Protein AF-A0A367K1W4-F1 (afdb_monomer)

Mean predicted aligned error: 16.99 Å

Secondary structure (DSSP, 8-state):
--TT----HHHHHHHHHHHHTT--HHHHHHHHT--HHHHHHHHTTSS---HHHHHHHHHHHT--HHHHHHHHSTT-------SS-SS--SHHHHHHHHHHHHHHHHHHHHHHHHH-SEEEEEEEEEEEEEEE--TTS-EEEEEEEEEEEEPPP-------PPP-B-S-TT-HHHHHHHHHHHHHHHHHHTS-PEEP-HHHHHHHHHHHHHHHHHHHHHHHHHHS-HHHHHHHHHHHHHHHHHHHHHHHHHIIIIITTEEEEEEEEETTEEEEEEEEEEEE-TT--BEEEEEEEEETTT--EEEEEE--BGGGTB-TTSBB-HHHHHHHHHHHHHHHHHHHHH-

Solvent-accessible surface area (backbone atoms only — not comparable to full-atom values): 19795 Å² total; per-residue (Å²): 130,76,94,80,65,90,66,52,75,66,38,50,49,52,53,49,33,31,57,78,68,71,54,53,50,53,62,52,8,72,63,49,79,44,57,36,57,58,45,49,27,39,59,72,39,58,41,75,65,53,73,70,36,44,50,37,48,18,62,78,48,70,43,64,47,65,70,50,43,76,66,51,26,94,90,48,74,57,75,63,73,85,85,62,60,88,77,50,83,52,70,74,58,29,51,57,53,49,46,45,72,73,41,41,65,61,51,50,52,54,46,38,73,76,75,37,71,59,47,69,36,88,77,61,50,51,63,48,82,44,82,40,88,42,100,92,56,70,40,82,45,74,50,80,50,42,49,77,46,68,65,84,75,90,71,75,71,80,74,74,68,78,74,63,64,52,92,49,88,80,41,60,65,57,54,48,51,57,51,44,54,47,55,44,48,47,45,43,70,76,65,63,25,46,75,57,57,63,67,60,50,53,53,49,50,57,51,49,56,44,52,51,47,48,52,51,40,52,56,49,44,74,76,42,62,71,86,75,29,49,67,54,46,51,52,38,54,54,51,41,53,51,53,52,49,52,51,50,49,47,47,65,73,64,51,70,44,58,64,40,43,26,40,31,68,57,97,90,39,74,43,34,40,40,40,35,27,54,49,70,53,86,95,47,63,48,33,44,37,38,42,34,44,34,36,62,82,76,72,49,73,51,76,50,77,46,66,54,56,54,70,75,33,37,46,101,84,35,37,60,39,64,70,54,46,54,54,53,52,49,52,52,52,53,53,51,55,52,54,64,73,74,110

Foldseek 3Di:
DDPQFPFDPVLVLLVVLCVVLVHQLVNLCVQQVHASVQSVCVSSQQHADALSSLVSSCVSSVPPSVVSCVARNDVDDGPHDPRADVVHPDPVSNVVVVCCVVCVVVVVVVCCVPPNAWDFDPVQWDKHWDWDDDPVDIDIDIDIHGDTDHDDDDDPPPPPPPFLFDPDPQPLVSLVVSLLVLLQVLCVPVVVFAFDCVLVVVLVVLVVVLVVLVVVLVVVPVVDPPVVSVVSVVVSVVVNVVSVVVNVCCCVPPVVFWSTWTFDDDPRDTFKIKTWGWDDDRPDQWIWIWIWIAGPVVRDIDIDTDTDGSVQQADPRRTGDSVSSSVVSVVVVVVRVVVVVVD

Organism: Rhizopus azygosporus (NCBI:txid86630)

Structure (mmCIF, N/CA/C/O backbone):
data_AF-A0A367K1W4-F1
#
_entry.id   AF-A0A367K1W4-F1
#
loop_
_atom_site.group_PDB
_atom_site.id
_atom_site.type_symbol
_atom_site.label_atom_id
_atom_site.label_alt_id
_atom_site.label_comp_id
_atom_site.label_asym_id
_atom_site.label_entity_id
_atom_site.label_seq_id
_atom_site.pdbx_PDB_ins_code
_atom_site.Cartn_x
_atom_site.Cartn_y
_atom_site.Cartn_z
_atom_site.occupancy
_atom_site.B_iso_or_equiv
_atom_site.auth_seq_id
_atom_site.auth_comp_id
_atom_site.auth_asym_id
_atom_site.auth_atom_id
_atom_site.pdbx_PDB_model_num
ATOM 1 N N . MET A 1 1 ? 22.213 6.658 -32.232 1.00 40.81 1 MET A N 1
ATOM 2 C CA . MET A 1 1 ? 21.936 6.148 -30.869 1.00 40.81 1 MET A CA 1
ATOM 3 C C . MET A 1 1 ? 21.793 7.348 -29.946 1.00 40.81 1 MET A C 1
ATOM 5 O O . MET A 1 1 ? 22.593 8.265 -30.069 1.00 40.81 1 MET A O 1
ATOM 9 N N . ASN A 1 2 ? 20.739 7.383 -29.124 1.00 39.91 2 ASN A N 1
ATOM 10 C CA . ASN A 1 2 ? 20.396 8.511 -28.248 1.00 39.91 2 ASN A CA 1
ATOM 11 C C . ASN A 1 2 ? 21.565 8.890 -27.328 1.00 39.91 2 ASN A C 1
ATOM 13 O O . ASN A 1 2 ? 22.002 8.080 -26.517 1.00 39.91 2 ASN A O 1
ATOM 17 N N . SER A 1 3 ? 22.018 10.139 -27.410 1.00 46.22 3 SER A N 1
ATOM 18 C CA . SER A 1 3 ? 23.135 10.705 -26.642 1.00 46.22 3 SER A CA 1
ATOM 19 C C . SER A 1 3 ? 22.817 10.982 -25.160 1.00 46.22 3 SER A C 1
ATOM 21 O O . SER A 1 3 ? 23.493 11.797 -24.541 1.00 46.22 3 SER A O 1
ATOM 23 N N . GLN A 1 4 ? 21.774 10.364 -24.593 1.00 56.12 4 GLN A N 1
ATOM 24 C CA . GLN A 1 4 ? 21.285 10.639 -23.230 1.00 56.12 4 GLN A CA 1
ATOM 25 C C . GLN A 1 4 ? 21.327 9.429 -22.283 1.00 56.12 4 GLN A C 1
ATOM 27 O O . GLN A 1 4 ? 21.266 9.616 -21.072 1.00 56.12 4 GLN A O 1
ATOM 32 N N . LEU A 1 5 ? 21.462 8.200 -22.792 1.00 70.00 5 LEU A N 1
ATOM 33 C CA . LEU A 1 5 ? 21.553 6.997 -21.959 1.00 70.00 5 LEU A CA 1
ATOM 34 C C . LEU A 1 5 ? 23.022 6.611 -21.773 1.00 70.00 5 LEU A C 1
ATOM 36 O O . LEU A 1 5 ? 23.699 6.262 -22.740 1.00 70.00 5 LEU A O 1
ATOM 40 N N . ASN A 1 6 ? 23.511 6.655 -20.532 1.00 77.00 6 ASN A N 1
ATOM 41 C CA . ASN A 1 6 ? 24.861 6.210 -20.185 1.00 77.00 6 ASN A CA 1
ATOM 42 C C . ASN A 1 6 ? 24.910 4.673 -20.112 1.00 77.00 6 ASN A C 1
ATOM 44 O O . ASN A 1 6 ? 24.919 4.083 -19.033 1.00 77.00 6 ASN A O 1
ATOM 48 N N . LEU A 1 7 ? 24.846 4.030 -21.280 1.00 84.56 7 LEU A N 1
ATOM 49 C CA . LEU A 1 7 ? 24.949 2.579 -21.413 1.00 84.56 7 LEU A CA 1
ATOM 50 C C . LEU A 1 7 ? 26.395 2.135 -21.198 1.00 84.56 7 LEU A C 1
ATOM 52 O O . LEU A 1 7 ? 27.319 2.746 -21.738 1.00 84.56 7 LEU A O 1
ATOM 56 N N . ASN A 1 8 ? 26.591 1.037 -20.473 1.00 87.44 8 ASN A N 1
ATOM 57 C CA . ASN A 1 8 ? 27.914 0.452 -20.302 1.00 87.44 8 ASN A CA 1
ATOM 58 C C . ASN A 1 8 ? 28.437 -0.157 -21.630 1.00 87.44 8 ASN A C 1
ATOM 60 O O . ASN A 1 8 ? 27.652 -0.405 -22.554 1.00 87.44 8 ASN A O 1
ATOM 64 N N . PRO A 1 9 ? 29.751 -0.432 -21.750 1.00 91.69 9 PRO A N 1
ATOM 65 C CA . PRO A 1 9 ? 30.334 -0.934 -22.997 1.00 91.69 9 PRO A CA 1
ATOM 66 C C . PRO A 1 9 ? 29.725 -2.249 -23.507 1.00 91.69 9 PRO A C 1
ATOM 68 O O . PRO A 1 9 ? 29.604 -2.441 -24.717 1.00 91.69 9 PRO A O 1
ATOM 71 N N . LEU A 1 10 ? 29.302 -3.149 -22.612 1.00 92.00 10 LEU A N 1
ATOM 72 C CA . LEU A 1 10 ? 28.647 -4.394 -23.018 1.00 92.00 10 LEU A CA 1
ATOM 73 C C . LEU A 1 10 ? 27.270 -4.130 -23.625 1.00 92.00 10 LEU A C 1
ATOM 75 O O . LEU A 1 10 ? 26.963 -4.681 -24.676 1.00 92.00 10 LEU A O 1
ATOM 79 N N . GLN A 1 11 ? 26.461 -3.273 -23.006 1.00 93.19 11 GLN A N 1
ATOM 80 C CA . GLN A 1 11 ? 25.137 -2.910 -23.513 1.00 93.19 11 GLN A CA 1
ATOM 81 C C . GLN A 1 11 ? 25.241 -2.280 -24.904 1.00 93.19 11 GLN A C 1
ATOM 83 O O . GLN A 1 11 ? 24.515 -2.679 -25.813 1.00 93.19 11 GLN A O 1
ATOM 88 N N . GLN A 1 12 ? 26.188 -1.356 -25.101 1.00 94.12 12 GLN A N 1
ATOM 89 C CA . GLN A 1 12 ? 26.462 -0.767 -26.417 1.00 94.12 12 GLN A CA 1
ATOM 90 C C . GLN A 1 12 ? 26.802 -1.852 -27.446 1.00 94.12 12 GLN A C 1
ATOM 92 O O . GLN A 1 12 ? 26.158 -1.928 -28.493 1.00 94.12 12 GLN A O 1
ATOM 97 N N . ARG A 1 13 ? 27.714 -2.768 -27.100 1.00 94.88 13 ARG A N 1
ATOM 98 C CA . ARG A 1 13 ? 28.096 -3.897 -27.956 1.00 94.88 13 ARG A CA 1
ATOM 99 C C . ARG A 1 13 ? 26.929 -4.841 -28.263 1.00 94.88 13 ARG A C 1
ATOM 101 O O . ARG A 1 13 ? 26.830 -5.342 -29.380 1.00 94.88 13 ARG A O 1
ATOM 108 N N . MET A 1 14 ? 26.034 -5.089 -27.307 1.00 96.19 14 MET A N 1
ATOM 109 C CA . MET A 1 14 ? 24.827 -5.892 -27.529 1.00 96.19 14 MET A CA 1
ATOM 110 C C . MET A 1 14 ? 23.884 -5.209 -28.529 1.00 96.19 14 MET A C 1
ATOM 112 O O . MET A 1 14 ? 23.394 -5.866 -29.449 1.00 96.19 14 MET A O 1
ATOM 116 N N . PHE A 1 15 ? 23.671 -3.893 -28.412 1.00 96.94 15 PHE A N 1
ATOM 117 C CA . PHE A 1 15 ? 22.889 -3.122 -29.386 1.00 96.94 15 PHE A CA 1
ATOM 118 C C . PHE A 1 15 ? 23.531 -3.110 -30.780 1.00 96.94 15 PHE A C 1
ATOM 120 O O . PHE A 1 15 ? 22.826 -3.274 -31.779 1.00 96.94 15 PHE A O 1
ATOM 127 N N . GLU A 1 16 ? 24.852 -2.962 -30.861 1.00 96.38 16 GLU A N 1
ATOM 128 C CA . GLU A 1 16 ? 25.607 -3.041 -32.115 1.00 96.38 16 GLU A CA 1
ATOM 129 C C . GLU A 1 16 ? 25.479 -4.422 -32.763 1.00 96.38 16 GLU A C 1
ATOM 131 O O . GLU A 1 16 ? 25.165 -4.510 -33.948 1.00 96.38 16 GLU A O 1
ATOM 136 N N . ALA A 1 17 ? 25.642 -5.501 -31.990 1.00 97.00 17 ALA A N 1
ATOM 137 C CA . ALA A 1 17 ? 25.498 -6.873 -32.472 1.00 97.00 17 ALA A CA 1
ATOM 138 C C . ALA A 1 17 ? 24.076 -7.159 -32.976 1.00 97.00 17 ALA A C 1
ATOM 140 O O . ALA A 1 17 ? 23.904 -7.711 -34.066 1.00 97.00 17 ALA A O 1
ATOM 141 N N . LYS A 1 18 ? 23.054 -6.722 -32.227 1.00 97.56 18 LYS A N 1
ATOM 142 C CA . LYS A 1 18 ? 21.645 -6.792 -32.639 1.00 97.56 18 LYS A CA 1
ATOM 143 C C . LYS A 1 18 ? 21.418 -6.062 -33.967 1.00 97.56 18 LYS A C 1
ATOM 145 O O . LYS A 1 18 ? 20.781 -6.611 -34.863 1.00 97.56 18 LYS A O 1
ATOM 150 N N . SER A 1 19 ? 21.960 -4.850 -34.107 1.00 96.75 19 SER A N 1
ATOM 151 C CA . SER A 1 19 ? 21.835 -4.028 -35.318 1.00 96.75 19 SER A CA 1
ATOM 152 C C . SER A 1 19 ? 22.557 -4.646 -36.522 1.00 96.75 19 SER A C 1
ATOM 154 O O . SER A 1 19 ? 21.956 -4.818 -37.582 1.00 96.75 19 SER A O 1
ATOM 156 N N . ALA A 1 20 ? 23.814 -5.069 -36.350 1.00 97.06 20 ALA A N 1
ATOM 157 C CA . ALA A 1 20 ? 24.630 -5.686 -37.397 1.00 97.06 20 ALA A CA 1
ATOM 158 C C . ALA A 1 20 ? 23.995 -6.968 -37.959 1.00 97.06 20 ALA A C 1
ATOM 160 O O . ALA A 1 20 ? 24.124 -7.264 -39.146 1.00 97.06 20 ALA A O 1
ATOM 161 N N . ARG A 1 21 ? 23.275 -7.707 -37.108 1.00 96.62 21 ARG A N 1
ATOM 162 C CA . ARG A 1 21 ? 22.572 -8.948 -37.458 1.00 96.62 21 ARG A CA 1
ATOM 163 C C . ARG A 1 21 ? 21.110 -8.740 -37.858 1.00 96.62 21 ARG A C 1
ATOM 165 O O . ARG A 1 21 ? 20.455 -9.709 -38.219 1.00 96.62 21 ARG A O 1
ATOM 172 N N . LYS A 1 22 ? 20.609 -7.498 -37.817 1.00 97.19 22 LYS A N 1
ATOM 173 C CA . LYS A 1 22 ? 19.209 -7.128 -38.101 1.00 97.19 22 LYS A CA 1
ATOM 174 C C . LYS A 1 22 ? 18.184 -7.905 -37.262 1.00 97.19 22 LYS A C 1
ATOM 176 O O . LYS A 1 22 ? 17.093 -8.195 -37.740 1.00 97.19 22 LYS A O 1
ATOM 181 N N . LEU A 1 23 ? 18.530 -8.221 -36.016 1.00 97.56 23 LEU A N 1
ATOM 182 C CA . LEU A 1 23 ? 17.650 -8.949 -35.101 1.00 97.56 23 LEU A CA 1
ATOM 183 C C . LEU A 1 23 ? 16.641 -8.001 -34.443 1.00 97.56 23 LEU A C 1
ATOM 185 O O . LEU A 1 23 ? 16.990 -6.891 -34.014 1.00 97.56 23 LEU A O 1
ATOM 189 N N . SER A 1 24 ? 15.393 -8.442 -34.311 1.00 97.56 24 SER A N 1
ATOM 190 C CA . SER A 1 24 ? 14.400 -7.828 -33.426 1.00 97.56 24 SER A CA 1
ATOM 191 C C . SER A 1 24 ? 14.588 -8.304 -31.977 1.00 97.56 24 SER A C 1
ATOM 193 O O . SER A 1 24 ? 15.384 -9.200 -31.702 1.00 97.56 24 SER A O 1
ATOM 195 N N . PHE A 1 25 ? 13.907 -7.670 -31.014 1.00 98.19 25 PHE A N 1
ATOM 196 C CA . PHE A 1 25 ? 13.906 -8.186 -29.637 1.00 98.19 25 PHE A CA 1
ATOM 197 C C . PHE A 1 25 ? 13.144 -9.503 -29.532 1.00 98.19 25 PHE A C 1
ATOM 199 O O . PHE A 1 25 ? 13.577 -10.374 -28.784 1.00 98.19 25 PHE A O 1
ATOM 206 N N . LYS A 1 26 ? 12.094 -9.672 -30.340 1.00 96.75 26 LYS A N 1
ATOM 207 C CA . LYS A 1 26 ? 11.368 -10.929 -30.482 1.00 96.75 26 LYS A CA 1
ATOM 208 C C . LYS A 1 26 ? 12.272 -12.071 -30.951 1.00 96.75 26 LYS A C 1
ATOM 210 O O . LYS A 1 26 ? 12.289 -13.102 -30.301 1.00 96.75 26 LYS A O 1
ATOM 215 N N . ASP A 1 27 ? 13.084 -11.872 -31.993 1.00 97.44 27 ASP A N 1
ATOM 216 C CA . ASP A 1 27 ? 13.990 -12.929 -32.491 1.00 97.44 27 ASP A CA 1
ATOM 217 C C . ASP A 1 27 ? 14.984 -13.391 -31.412 1.00 97.44 27 ASP A C 1
ATOM 219 O O . ASP A 1 27 ? 15.319 -14.569 -31.311 1.00 97.44 27 ASP A O 1
ATOM 223 N N . ILE A 1 28 ? 15.462 -12.451 -30.590 1.00 97.88 28 ILE A N 1
ATOM 224 C CA . ILE A 1 28 ? 16.363 -12.749 -29.471 1.00 97.88 28 ILE A CA 1
ATOM 225 C C . ILE A 1 28 ? 15.593 -13.436 -28.337 1.00 97.88 28 ILE A C 1
ATOM 227 O O . ILE A 1 28 ? 16.104 -14.388 -27.758 1.00 97.88 28 ILE A O 1
ATOM 231 N N . GLY A 1 29 ? 14.377 -12.979 -28.033 1.00 96.81 29 GLY A N 1
ATOM 232 C CA . GLY A 1 29 ? 13.478 -13.596 -27.059 1.00 96.81 29 GLY A CA 1
ATOM 233 C C . GLY A 1 29 ? 13.161 -15.048 -27.390 1.00 96.81 29 GLY A C 1
ATOM 234 O O . GLY A 1 29 ? 13.353 -15.916 -26.541 1.00 96.81 29 GLY A O 1
ATOM 235 N N . ASP A 1 30 ? 12.806 -15.317 -28.648 1.00 96.69 30 ASP A N 1
ATOM 236 C CA . ASP A 1 30 ? 12.542 -16.655 -29.182 1.00 96.69 30 ASP A CA 1
ATOM 237 C C . ASP A 1 30 ? 13.776 -17.573 -29.024 1.00 96.69 30 ASP A C 1
ATOM 239 O O . ASP A 1 30 ? 13.634 -18.759 -28.731 1.00 96.69 30 ASP A O 1
ATOM 243 N N . ALA A 1 31 ? 14.995 -17.030 -29.143 1.00 95.62 31 ALA A N 1
ATOM 244 C CA . ALA A 1 31 ? 16.240 -17.784 -28.967 1.00 95.62 31 ALA A CA 1
ATOM 245 C C . ALA A 1 31 ? 16.612 -18.074 -27.500 1.00 95.62 31 ALA A C 1
ATOM 247 O O . ALA A 1 31 ? 17.338 -19.033 -27.242 1.00 95.62 31 ALA A O 1
ATOM 248 N N . ILE A 1 32 ? 16.162 -17.254 -26.543 1.00 95.69 32 ILE A N 1
ATOM 249 C CA . ILE A 1 32 ? 16.531 -17.381 -25.118 1.00 95.69 32 ILE A CA 1
ATOM 250 C C . ILE A 1 32 ? 15.359 -17.804 -24.217 1.00 95.69 32 ILE A C 1
ATOM 252 O O . ILE A 1 32 ? 15.542 -17.933 -23.008 1.00 95.69 32 ILE A O 1
ATOM 256 N N . GLY A 1 33 ? 14.166 -18.000 -24.786 1.00 94.75 33 GLY A N 1
ATOM 257 C CA . GLY A 1 33 ? 12.956 -18.397 -24.063 1.00 94.75 33 GLY A CA 1
ATOM 258 C C . GLY A 1 33 ? 12.322 -17.279 -23.226 1.00 94.75 33 GLY A C 1
ATOM 259 O O . GLY A 1 33 ? 11.743 -17.563 -22.180 1.00 94.75 33 GLY A O 1
ATOM 260 N N . CYS A 1 34 ? 12.441 -16.019 -23.654 1.00 94.19 34 CYS A N 1
ATOM 261 C CA . CYS A 1 34 ? 11.939 -14.854 -22.917 1.00 94.19 34 CYS A CA 1
ATOM 262 C C . CYS A 1 34 ? 11.046 -13.955 -23.771 1.00 94.19 34 CYS A C 1
ATOM 264 O O . CYS A 1 34 ? 11.253 -13.825 -24.973 1.00 94.19 34 CYS A O 1
ATOM 266 N N . ASP A 1 35 ? 10.124 -13.246 -23.117 1.00 94.19 35 ASP A N 1
ATOM 267 C CA . ASP A 1 35 ? 9.358 -12.176 -23.754 1.00 94.19 35 ASP A CA 1
ATOM 268 C C . ASP A 1 35 ? 10.256 -11.006 -24.207 1.00 94.19 35 ASP A C 1
ATOM 270 O O . ASP A 1 35 ? 11.265 -10.680 -23.568 1.00 94.19 35 ASP A O 1
ATOM 274 N N . GLU A 1 36 ? 9.874 -10.344 -25.301 1.00 95.31 36 GLU A N 1
ATOM 275 C CA . GLU A 1 36 ? 10.639 -9.253 -25.907 1.00 95.31 36 GLU A CA 1
ATOM 276 C C . GLU A 1 36 ? 10.868 -8.055 -24.973 1.00 95.31 36 GLU A C 1
ATOM 278 O O . GLU A 1 36 ? 11.936 -7.435 -25.033 1.00 95.31 36 GLU A O 1
ATOM 283 N N . VAL A 1 37 ? 9.931 -7.753 -24.065 1.00 96.88 37 VAL A N 1
ATOM 284 C CA . VAL A 1 37 ? 10.075 -6.671 -23.079 1.00 96.88 37 VAL A CA 1
ATOM 285 C C . VAL A 1 37 ? 11.141 -7.037 -22.050 1.00 96.88 37 VAL A C 1
ATOM 287 O O . VAL A 1 37 ? 11.968 -6.195 -21.687 1.00 96.88 37 VAL A O 1
ATOM 290 N N . TYR A 1 38 ? 11.184 -8.300 -21.617 1.00 96.56 38 TYR A N 1
ATOM 291 C CA . TYR A 1 38 ? 12.230 -8.792 -20.721 1.00 96.56 38 TYR A CA 1
ATOM 292 C C . TYR A 1 38 ? 13.605 -8.771 -21.402 1.00 96.56 38 TYR A C 1
ATOM 294 O O . TYR A 1 38 ? 14.591 -8.336 -20.802 1.00 96.56 38 TYR A O 1
ATOM 302 N N . VAL A 1 39 ? 13.679 -9.155 -22.681 1.00 97.38 39 VAL A N 1
ATOM 303 C CA . VAL A 1 39 ? 14.924 -9.071 -23.461 1.00 97.38 39 VAL A CA 1
ATOM 304 C C . VAL A 1 39 ? 15.395 -7.624 -23.592 1.00 97.38 39 VAL A C 1
ATOM 306 O O . VAL A 1 39 ? 16.563 -7.330 -23.329 1.00 97.38 39 VAL A O 1
ATOM 309 N N . ALA A 1 40 ? 14.503 -6.693 -23.934 1.00 97.12 40 ALA A N 1
ATOM 310 C CA . ALA A 1 40 ? 14.835 -5.273 -23.969 1.00 97.12 40 ALA A CA 1
ATOM 311 C C . ALA A 1 40 ? 15.315 -4.774 -22.593 1.00 97.12 40 ALA A C 1
ATOM 313 O O . ALA A 1 40 ? 16.307 -4.047 -22.509 1.00 97.12 40 ALA A O 1
ATOM 314 N N . ALA A 1 41 ? 14.687 -5.222 -21.501 1.00 96.38 41 ALA A N 1
ATOM 315 C CA . ALA A 1 41 ? 15.113 -4.895 -20.143 1.00 96.38 41 ALA A CA 1
ATOM 316 C C . ALA A 1 41 ? 16.540 -5.385 -19.835 1.00 96.38 41 ALA A C 1
ATOM 318 O O . ALA A 1 41 ? 17.285 -4.653 -19.185 1.00 96.38 41 ALA A O 1
ATOM 319 N N . ILE A 1 42 ? 16.971 -6.553 -20.332 1.00 95.81 42 ILE A N 1
ATOM 320 C CA . ILE A 1 42 ? 18.374 -7.001 -20.215 1.00 95.81 42 ILE A CA 1
ATOM 321 C C . ILE A 1 42 ? 19.308 -6.009 -20.924 1.00 95.81 42 ILE A C 1
ATOM 323 O O . ILE A 1 42 ? 20.292 -5.556 -20.338 1.00 95.81 42 ILE A O 1
ATOM 327 N N . PHE A 1 43 ? 18.978 -5.612 -22.157 1.00 96.25 43 PHE A N 1
ATOM 328 C CA . PHE A 1 43 ? 19.794 -4.686 -22.956 1.00 96.25 43 PHE A CA 1
ATOM 329 C C . PHE A 1 43 ? 19.947 -3.306 -22.299 1.00 96.25 43 PHE A C 1
ATOM 331 O O . PHE A 1 43 ? 20.995 -2.675 -22.421 1.00 96.25 43 PHE A O 1
ATOM 338 N N . TYR A 1 44 ? 18.932 -2.853 -21.562 1.00 95.06 44 TYR A N 1
ATOM 339 C CA . TYR A 1 44 ? 18.976 -1.615 -20.777 1.00 95.06 44 TYR A CA 1
ATOM 340 C C . TYR A 1 44 ? 19.436 -1.814 -19.318 1.00 95.06 44 TYR A C 1
ATOM 342 O O . TYR A 1 44 ? 19.395 -0.874 -18.522 1.00 95.06 44 TYR A O 1
ATOM 350 N N . GLY A 1 45 ? 19.885 -3.018 -18.936 1.00 92.94 45 GLY A N 1
ATOM 351 C CA . GLY A 1 45 ? 20.410 -3.313 -17.594 1.00 92.94 45 GLY A CA 1
ATOM 352 C C . GLY A 1 45 ? 19.365 -3.266 -16.479 1.00 92.94 45 GLY A C 1
ATOM 353 O O . GLY A 1 45 ? 19.700 -2.996 -15.332 1.00 92.94 45 GLY A O 1
ATOM 354 N N . GLN A 1 46 ? 18.096 -3.489 -16.814 1.00 94.44 46 GLN A N 1
ATOM 355 C CA . GLN A 1 46 ? 16.962 -3.506 -15.887 1.00 94.44 46 GLN A CA 1
ATOM 356 C C . GLN A 1 46 ? 16.543 -4.932 -15.486 1.00 94.44 46 GLN A C 1
ATOM 358 O O . GLN A 1 46 ? 15.757 -5.116 -14.553 1.00 94.44 46 GLN A O 1
ATOM 363 N N . ALA A 1 47 ? 17.088 -5.952 -16.153 1.00 95.00 47 ALA A N 1
ATOM 364 C CA . ALA A 1 47 ? 16.842 -7.363 -15.873 1.00 95.00 47 ALA A CA 1
ATOM 365 C C . ALA A 1 47 ? 18.156 -8.153 -15.770 1.00 95.00 47 ALA A C 1
ATOM 367 O O . ALA A 1 47 ? 19.185 -7.745 -16.309 1.00 95.00 47 ALA A O 1
ATOM 368 N N . LYS A 1 48 ? 18.110 -9.276 -15.044 1.00 94.94 48 LYS A N 1
ATOM 369 C CA . LYS A 1 48 ? 19.236 -10.199 -14.860 1.00 94.94 48 LYS A CA 1
ATOM 370 C C . LYS A 1 48 ? 18.924 -11.509 -15.591 1.00 94.94 48 LYS A C 1
ATOM 372 O O . LYS A 1 48 ? 18.017 -12.192 -15.118 1.00 94.94 48 LYS A O 1
ATOM 377 N N . PRO A 1 49 ? 19.643 -11.855 -16.673 1.00 95.19 49 PRO A N 1
ATOM 378 C CA . PRO A 1 49 ? 19.487 -13.151 -17.322 1.00 95.19 49 PRO A CA 1
ATOM 379 C C . PRO A 1 49 ? 20.029 -14.291 -16.444 1.00 95.19 49 PRO A C 1
ATOM 381 O O . PRO A 1 49 ? 20.897 -14.074 -15.596 1.00 95.19 49 PRO A O 1
ATOM 384 N N . THR A 1 50 ? 19.526 -15.506 -16.653 1.00 95.88 50 THR A N 1
ATOM 385 C CA . THR A 1 50 ? 20.106 -16.739 -16.093 1.00 95.88 50 THR A CA 1
ATOM 386 C C . THR A 1 50 ? 21.373 -17.145 -16.851 1.00 95.88 50 THR A C 1
ATOM 388 O O . THR A 1 50 ? 21.621 -16.660 -17.954 1.00 95.88 50 THR A O 1
ATOM 391 N N . ASP A 1 51 ? 22.169 -18.063 -16.295 1.00 94.88 51 ASP A N 1
ATOM 392 C CA . ASP A 1 51 ? 23.393 -18.539 -16.958 1.00 94.88 51 ASP A CA 1
ATOM 393 C C . ASP A 1 51 ? 23.092 -19.200 -18.320 1.00 94.88 51 ASP A C 1
ATOM 395 O O . ASP A 1 51 ? 23.757 -18.899 -19.309 1.00 94.88 51 ASP A O 1
ATOM 399 N N . GLU A 1 52 ? 22.013 -19.985 -18.410 1.00 95.50 52 GLU A N 1
ATOM 400 C CA . GLU A 1 52 ? 21.517 -20.567 -19.669 1.00 95.50 52 GLU A CA 1
ATOM 401 C C . GLU A 1 52 ? 21.124 -19.485 -20.691 1.00 95.50 52 GLU A C 1
ATOM 403 O O . GLU A 1 52 ? 21.472 -19.553 -21.871 1.00 95.50 52 GLU A O 1
ATOM 408 N N . GLN A 1 53 ? 20.442 -18.426 -20.244 1.00 96.44 53 GLN A N 1
ATOM 409 C CA . GLN A 1 53 ? 20.088 -17.305 -21.117 1.00 96.44 53 GLN A CA 1
ATOM 410 C C . GLN A 1 53 ? 21.326 -16.542 -21.590 1.00 96.44 53 GLN A C 1
ATOM 412 O O . GLN A 1 53 ? 21.342 -16.062 -22.720 1.00 96.44 53 GLN A O 1
ATOM 417 N N . ILE A 1 54 ? 22.372 -16.432 -20.765 1.00 96.44 54 ILE A N 1
ATOM 418 C CA . ILE A 1 54 ? 23.643 -15.811 -21.156 1.00 96.44 54 ILE A CA 1
ATOM 419 C C . ILE A 1 54 ? 24.336 -16.627 -22.255 1.00 96.44 54 ILE A C 1
ATOM 421 O O . ILE A 1 54 ? 24.844 -16.042 -23.216 1.00 96.44 54 ILE A O 1
ATOM 425 N N . GLU A 1 55 ? 24.334 -17.955 -22.152 1.00 96.06 55 GLU A N 1
ATOM 426 C CA . GLU A 1 55 ? 24.860 -18.845 -23.193 1.00 96.06 55 GLU A CA 1
ATOM 427 C C . GLU A 1 55 ? 24.096 -18.668 -24.513 1.00 96.06 55 GLU A C 1
ATOM 429 O O . GLU A 1 55 ? 24.699 -18.431 -25.562 1.00 96.06 55 GLU A O 1
ATOM 434 N N . ASN A 1 56 ? 22.764 -18.648 -24.465 1.00 96.75 56 ASN A N 1
ATOM 435 C CA . ASN A 1 56 ? 21.944 -18.447 -25.662 1.00 96.75 56 ASN A CA 1
ATOM 436 C C . ASN A 1 56 ? 22.096 -17.026 -26.249 1.00 96.75 56 ASN A C 1
ATOM 438 O O . ASN A 1 56 ? 22.193 -16.858 -27.470 1.00 96.75 56 ASN A O 1
ATOM 442 N N . LEU A 1 57 ? 22.213 -15.994 -25.400 1.00 96.69 57 LEU A N 1
ATOM 443 C CA . LEU A 1 57 ? 22.529 -14.618 -25.814 1.00 96.69 57 LEU A CA 1
ATOM 444 C C . LEU A 1 57 ? 23.886 -14.539 -26.520 1.00 96.69 57 LEU A C 1
ATOM 446 O O . LEU A 1 57 ? 24.032 -13.831 -27.519 1.00 96.69 57 LEU A O 1
ATOM 450 N N . SER A 1 58 ? 24.878 -15.268 -26.010 1.00 96.75 58 SER A N 1
ATOM 451 C CA . SER A 1 58 ? 26.212 -15.352 -26.596 1.00 96.75 58 SER A CA 1
ATOM 452 C C . SER A 1 58 ? 26.164 -15.905 -28.019 1.00 96.75 58 SER A C 1
ATOM 454 O O . SER A 1 58 ? 26.770 -15.315 -28.917 1.00 96.75 58 SER A O 1
ATOM 456 N N . VAL A 1 59 ? 25.386 -16.967 -28.249 1.00 97.00 59 VAL A N 1
ATOM 457 C CA . VAL A 1 59 ? 25.207 -17.580 -29.573 1.00 97.00 59 VAL A CA 1
ATOM 458 C C . VAL A 1 59 ? 24.488 -16.630 -30.533 1.00 97.00 59 VAL A C 1
ATOM 460 O O . VAL A 1 59 ? 24.997 -16.350 -31.622 1.00 97.00 59 VAL A O 1
ATOM 463 N N . VAL A 1 60 ? 23.332 -16.084 -30.139 1.00 97.06 60 VAL A N 1
ATOM 464 C CA . VAL A 1 60 ? 22.501 -15.271 -31.046 1.00 97.06 60 VAL A CA 1
ATOM 465 C C . VAL A 1 60 ? 23.181 -13.945 -31.418 1.00 97.06 60 VAL A C 1
ATOM 467 O O . VAL A 1 60 ? 23.184 -13.542 -32.589 1.00 97.06 60 VAL A O 1
ATOM 470 N N . LEU A 1 61 ? 23.851 -13.301 -30.454 1.00 96.69 61 LEU A N 1
ATOM 471 C CA . LEU A 1 61 ? 24.578 -12.043 -30.662 1.00 96.69 61 LEU A CA 1
ATOM 472 C C . LEU A 1 61 ? 26.014 -12.252 -31.161 1.00 96.69 61 LEU A C 1
ATOM 474 O O . LEU A 1 61 ? 26.635 -11.292 -31.619 1.00 96.69 61 LEU A O 1
ATOM 478 N N . ASN A 1 62 ? 26.536 -13.483 -31.113 1.00 96.50 62 ASN A N 1
ATOM 479 C CA . ASN A 1 62 ? 27.930 -13.821 -31.419 1.00 96.50 62 ASN A CA 1
ATOM 480 C C . ASN A 1 62 ? 28.927 -12.956 -30.637 1.00 96.50 62 ASN A C 1
ATOM 482 O O . ASN A 1 62 ? 29.846 -12.343 -31.188 1.00 96.50 62 ASN A O 1
ATOM 486 N N . ILE A 1 63 ? 28.701 -12.890 -29.330 1.00 95.81 63 ILE A N 1
ATOM 487 C CA . ILE A 1 63 ? 29.595 -12.266 -28.357 1.00 95.81 63 ILE A CA 1
ATOM 488 C C . ILE A 1 63 ? 30.115 -13.399 -27.473 1.00 95.81 63 ILE A C 1
ATOM 490 O O . ILE A 1 63 ? 29.287 -14.169 -26.996 1.00 95.81 63 ILE A O 1
ATOM 494 N N . PRO A 1 64 ? 31.432 -13.529 -27.226 1.00 96.38 64 PRO A N 1
ATOM 495 C CA . PRO A 1 64 ? 31.961 -14.590 -26.370 1.00 96.38 64 PRO A CA 1
ATOM 496 C C . PRO A 1 64 ? 31.251 -14.644 -25.013 1.00 96.38 64 PRO A C 1
ATOM 498 O O . PRO A 1 64 ? 31.121 -13.612 -24.351 1.00 96.38 64 PRO A O 1
ATOM 501 N N . THR A 1 65 ? 30.812 -15.835 -24.595 1.00 95.12 65 THR A N 1
ATOM 502 C CA . THR A 1 65 ? 30.015 -16.037 -23.370 1.00 95.12 65 THR A CA 1
ATOM 503 C C . THR A 1 65 ? 30.708 -15.455 -22.147 1.00 95.12 65 THR A C 1
ATOM 505 O O . THR A 1 65 ? 30.073 -14.765 -21.354 1.00 95.12 65 THR A O 1
ATOM 508 N N . GLN A 1 66 ? 32.029 -15.632 -22.062 1.00 93.62 66 GLN A N 1
ATOM 509 C CA . GLN A 1 66 ? 32.862 -15.093 -20.992 1.00 93.62 66 GLN A CA 1
ATOM 510 C C . GLN A 1 66 ? 32.697 -13.572 -20.830 1.00 93.62 66 GLN A C 1
ATOM 512 O O . GLN A 1 66 ? 32.520 -13.100 -19.714 1.00 93.62 66 GLN A O 1
ATOM 517 N N . HIS A 1 67 ? 32.659 -12.802 -21.923 1.00 93.56 67 HIS A N 1
ATOM 518 C CA . HIS A 1 67 ? 32.505 -11.342 -21.845 1.00 93.56 67 HIS A CA 1
ATOM 519 C C . HIS A 1 67 ? 31.127 -10.923 -21.319 1.00 93.56 67 HIS A C 1
ATOM 521 O O . HIS A 1 67 ? 30.998 -9.884 -20.674 1.00 93.56 67 HIS A O 1
ATOM 527 N N . ILE A 1 68 ? 30.083 -11.703 -21.618 1.00 94.06 68 ILE A N 1
ATOM 528 C CA . ILE A 1 68 ? 28.743 -11.442 -21.085 1.00 94.06 68 ILE A CA 1
ATOM 529 C C . ILE A 1 68 ? 28.699 -11.840 -19.604 1.00 94.06 68 ILE A C 1
ATOM 531 O O . ILE A 1 68 ? 28.225 -11.058 -18.785 1.00 94.06 68 ILE A O 1
ATOM 535 N N . GLN A 1 69 ? 29.239 -13.008 -19.239 1.00 93.00 69 GLN A N 1
ATOM 536 C CA . GLN A 1 69 ? 29.284 -13.506 -17.857 1.00 93.00 69 GLN A CA 1
ATOM 537 C C . GLN A 1 69 ? 30.111 -12.616 -16.919 1.00 93.00 69 GLN A C 1
ATOM 539 O O . GLN A 1 69 ? 29.735 -12.440 -15.761 1.00 93.00 69 GLN A O 1
ATOM 544 N N . GLU A 1 70 ? 31.198 -12.017 -17.405 1.00 90.94 70 GLU A N 1
ATOM 545 C CA . GLU A 1 70 ? 32.029 -11.085 -16.632 1.00 90.94 70 GLU A CA 1
ATOM 546 C C . GLU A 1 70 ? 31.250 -9.862 -16.135 1.00 90.94 70 GLU A C 1
ATOM 548 O O . GLU A 1 70 ? 31.611 -9.296 -15.110 1.00 90.94 70 GLU A O 1
ATOM 553 N N . ILE A 1 71 ? 30.181 -9.461 -16.831 1.00 90.00 71 ILE A N 1
ATOM 554 C CA . ILE A 1 71 ? 29.412 -8.254 -16.500 1.00 90.00 71 ILE A CA 1
ATOM 555 C C . ILE A 1 71 ? 28.001 -8.585 -16.009 1.00 90.00 71 ILE A C 1
ATOM 557 O O . ILE A 1 71 ? 27.493 -7.878 -15.145 1.00 90.00 71 ILE A O 1
ATOM 561 N N . LEU A 1 72 ? 27.356 -9.623 -16.551 1.00 91.81 72 LEU A N 1
ATOM 562 C CA . LEU A 1 72 ? 25.965 -9.999 -16.261 1.00 91.81 72 LEU A CA 1
ATOM 563 C C . LEU A 1 72 ? 25.820 -11.351 -15.542 1.00 91.81 72 LEU A C 1
ATOM 565 O O . LEU A 1 72 ? 24.693 -11.790 -15.325 1.00 91.81 72 LEU A O 1
ATOM 569 N N . GLY A 1 73 ? 26.922 -12.011 -15.174 1.00 89.50 73 GLY A N 1
ATOM 570 C CA . GLY A 1 73 ? 26.908 -13.331 -14.533 1.00 89.50 73 GLY A CA 1
ATOM 571 C C . GLY A 1 73 ? 26.453 -13.324 -13.068 1.00 89.50 73 GLY A C 1
ATOM 572 O O . GLY A 1 73 ? 25.854 -12.374 -12.564 1.00 89.50 73 GLY A O 1
ATOM 573 N N . GLY A 1 74 ? 26.765 -14.396 -12.335 1.00 89.12 74 GLY A N 1
ATOM 574 C CA . GLY A 1 74 ? 26.226 -14.641 -10.988 1.00 89.12 74 GLY A CA 1
ATOM 575 C C . GLY A 1 74 ? 26.390 -13.494 -9.975 1.00 89.12 74 GLY A C 1
ATOM 576 O O . GLY A 1 74 ? 25.470 -13.239 -9.193 1.00 89.12 74 GLY A O 1
ATOM 577 N N . HIS A 1 75 ? 27.507 -12.762 -10.030 1.00 89.50 75 HIS A N 1
ATOM 578 C CA . HIS A 1 75 ? 27.827 -11.648 -9.126 1.00 89.50 75 HIS A CA 1
ATOM 579 C C . HIS A 1 75 ? 27.084 -10.341 -9.459 1.00 89.50 75 HIS A C 1
ATOM 581 O O . HIS A 1 75 ? 27.029 -9.434 -8.630 1.00 89.50 75 HIS A O 1
ATOM 587 N N . TYR A 1 76 ? 26.503 -10.239 -10.655 1.00 89.88 76 TYR A N 1
ATOM 588 C CA . TYR A 1 76 ? 25.796 -9.051 -11.109 1.00 89.88 76 TYR A CA 1
ATOM 589 C C . TYR A 1 76 ? 24.367 -9.001 -10.565 1.00 89.88 76 TYR A C 1
ATOM 591 O O . TYR A 1 76 ? 23.625 -9.986 -10.608 1.00 89.88 76 TYR A O 1
ATOM 599 N N . TYR A 1 77 ? 23.955 -7.824 -10.102 1.00 93.38 77 TYR A N 1
ATOM 600 C CA . TYR A 1 77 ? 22.561 -7.495 -9.824 1.00 93.38 77 TYR A CA 1
ATOM 601 C C . TYR A 1 77 ? 22.271 -6.105 -10.404 1.00 93.38 77 TYR A C 1
ATOM 603 O O . TYR A 1 77 ? 23.036 -5.176 -10.135 1.00 93.38 77 TYR A O 1
ATOM 611 N N . PRO A 1 78 ? 21.201 -5.933 -11.201 1.00 91.75 78 PRO A N 1
ATOM 612 C CA . PRO A 1 78 ? 20.941 -4.671 -11.878 1.00 91.75 78 PRO A CA 1
ATOM 613 C C . PRO A 1 78 ? 20.515 -3.588 -10.886 1.00 91.75 78 PRO A C 1
ATOM 615 O O . PRO A 1 78 ? 19.574 -3.774 -10.106 1.00 91.75 78 PRO A O 1
ATOM 618 N N . THR A 1 79 ? 21.150 -2.421 -10.979 1.00 91.69 79 THR A N 1
ATOM 619 C CA . THR A 1 79 ? 20.618 -1.183 -10.404 1.00 91.69 79 THR A CA 1
ATOM 620 C C . THR A 1 79 ? 19.458 -0.723 -11.278 1.00 91.69 79 THR A C 1
ATOM 622 O O . THR A 1 79 ? 19.654 -0.088 -12.313 1.00 91.69 79 THR A O 1
ATOM 625 N N . ARG A 1 80 ? 18.243 -1.111 -10.886 1.00 92.12 80 ARG A N 1
ATOM 626 C CA . ARG A 1 80 ? 17.017 -0.794 -11.626 1.00 92.12 80 ARG A CA 1
ATOM 627 C C . ARG A 1 80 ? 16.588 0.654 -11.406 1.00 92.12 80 ARG A C 1
ATOM 629 O O . ARG A 1 80 ? 16.767 1.208 -10.323 1.00 92.12 80 ARG A O 1
ATOM 636 N N . GLY A 1 81 ? 15.950 1.228 -12.418 1.00 88.44 81 GLY A N 1
ATOM 637 C CA . GLY A 1 81 ? 15.583 2.639 -12.457 1.00 88.44 81 GLY A CA 1
ATOM 638 C C . GLY A 1 81 ? 16.716 3.525 -12.977 1.00 88.44 81 GLY A C 1
ATOM 639 O O . GLY A 1 81 ? 17.783 3.055 -13.359 1.00 88.44 81 GLY A O 1
ATOM 640 N N . GLY A 1 82 ? 16.460 4.833 -13.046 1.00 85.25 82 GLY A N 1
ATOM 641 C CA . GLY A 1 82 ? 17.460 5.819 -13.477 1.00 85.25 82 GLY A CA 1
ATOM 642 C C . GLY A 1 82 ? 17.682 5.931 -14.991 1.00 85.25 82 GLY A C 1
ATOM 643 O O . GLY A 1 82 ? 18.546 6.692 -15.410 1.00 85.25 82 GLY A O 1
ATOM 644 N N . LEU A 1 83 ? 16.893 5.237 -15.823 1.00 86.31 83 LEU A N 1
ATOM 645 C CA . LEU A 1 83 ? 16.962 5.362 -17.290 1.00 86.31 83 LEU A CA 1
ATOM 646 C C . LEU A 1 83 ? 16.436 6.701 -17.831 1.00 86.31 83 LEU A C 1
ATOM 648 O O . LEU A 1 83 ? 16.630 7.013 -19.002 1.00 86.31 83 LEU A O 1
ATOM 652 N N . MET A 1 84 ? 15.728 7.468 -17.006 1.00 84.56 84 MET A N 1
ATOM 653 C CA . MET A 1 84 ? 14.992 8.657 -17.422 1.00 84.56 84 MET A CA 1
ATOM 654 C C . MET A 1 84 ? 14.871 9.658 -16.274 1.00 84.56 84 MET A C 1
ATOM 656 O O . MET A 1 84 ? 14.823 9.271 -15.104 1.00 84.56 84 MET A O 1
ATOM 660 N N . SER A 1 85 ? 14.778 10.944 -16.614 1.00 88.56 85 SER A N 1
ATOM 661 C CA . SER A 1 85 ? 14.337 11.979 -15.681 1.00 88.56 85 SER A CA 1
ATOM 662 C C . SER A 1 85 ? 12.849 11.823 -15.370 1.00 88.56 85 SER A C 1
ATOM 664 O O . SER A 1 85 ? 12.087 11.275 -16.170 1.00 88.56 85 SER A O 1
ATOM 666 N N . ILE A 1 86 ? 12.421 12.342 -14.220 1.00 89.50 86 ILE A N 1
ATOM 667 C CA . ILE A 1 86 ? 11.005 12.465 -13.871 1.00 89.50 86 ILE A CA 1
ATOM 668 C C . ILE A 1 86 ? 10.693 13.970 -13.765 1.00 89.50 86 ILE A C 1
ATOM 670 O O . ILE A 1 86 ? 11.279 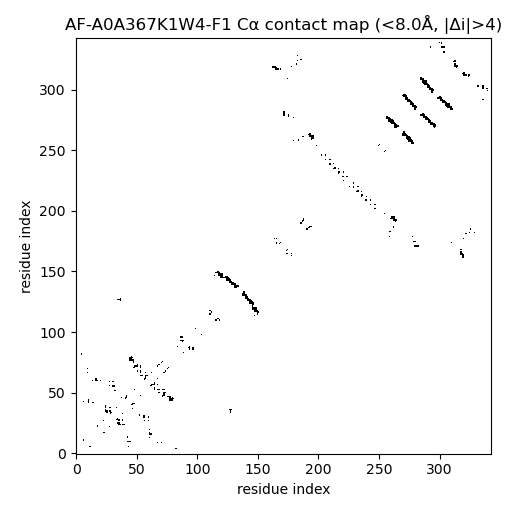14.627 -12.904 1.00 89.50 86 ILE A O 1
ATOM 674 N N . PRO A 1 87 ? 9.809 14.532 -14.616 1.00 91.62 87 PRO A N 1
ATOM 675 C CA . PRO A 1 87 ? 9.064 13.852 -15.677 1.00 91.62 87 PRO A CA 1
ATOM 676 C C . PRO A 1 87 ? 9.944 13.427 -16.880 1.00 91.62 87 PRO A C 1
ATOM 678 O O . PRO A 1 87 ? 11.028 13.989 -17.087 1.00 91.62 87 PRO A O 1
ATOM 681 N N . PRO A 1 88 ? 9.481 12.446 -17.680 1.00 92.06 88 PRO A N 1
ATOM 682 C CA . PRO A 1 88 ? 10.153 12.021 -18.909 1.00 92.06 88 PRO A CA 1
ATOM 683 C C . PRO A 1 88 ? 10.179 13.159 -19.935 1.00 92.06 88 PRO A C 1
ATOM 685 O O . PRO A 1 88 ? 9.157 13.804 -20.152 1.00 92.06 88 PRO A O 1
ATOM 688 N N . SER A 1 89 ? 11.307 13.378 -20.609 1.00 91.81 89 SER A N 1
ATOM 689 C CA . SER A 1 89 ? 11.378 14.288 -21.764 1.00 91.81 89 SER A CA 1
ATOM 690 C C . SER A 1 89 ? 11.043 13.596 -23.089 1.00 91.81 89 SER A C 1
ATOM 692 O O . SER A 1 89 ? 10.579 14.251 -24.021 1.00 91.81 89 SER A O 1
ATOM 694 N N . ASP A 1 90 ? 11.263 12.280 -23.181 1.00 93.75 90 ASP A N 1
ATOM 695 C CA . ASP A 1 90 ? 10.918 11.488 -24.361 1.00 93.75 90 ASP A CA 1
ATOM 696 C C . ASP A 1 90 ? 9.389 11.417 -24.543 1.00 93.75 90 ASP A C 1
ATOM 698 O O . ASP A 1 90 ? 8.693 11.000 -23.611 1.00 93.75 90 ASP A O 1
ATOM 702 N N . PRO A 1 91 ? 8.845 11.774 -25.723 1.00 95.94 91 PRO A N 1
ATOM 703 C CA . PRO A 1 91 ? 7.401 11.784 -25.943 1.00 95.94 91 PRO A CA 1
ATOM 704 C C 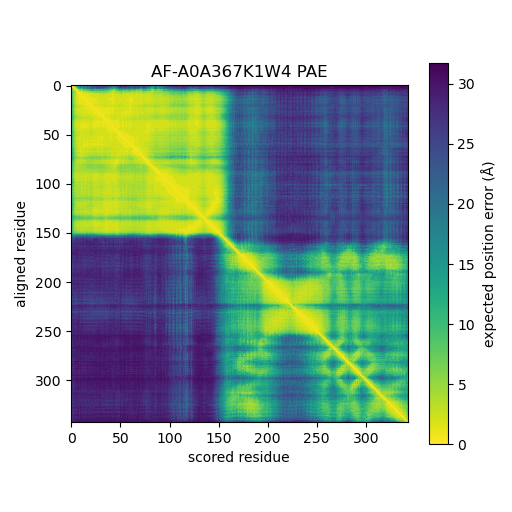. PRO A 1 91 ? 6.718 10.424 -25.760 1.00 95.94 91 PRO A C 1
ATOM 706 O O . PRO A 1 91 ? 5.585 10.385 -25.283 1.00 95.94 91 PRO A O 1
ATOM 709 N N . THR A 1 92 ? 7.376 9.312 -26.104 1.00 95.69 92 THR A N 1
ATOM 710 C CA . THR A 1 92 ? 6.792 7.965 -25.976 1.00 95.69 92 THR A CA 1
ATOM 711 C C . THR A 1 92 ? 6.641 7.599 -24.502 1.00 95.69 92 THR A C 1
ATOM 713 O O . THR A 1 92 ? 5.567 7.185 -24.064 1.00 95.69 92 THR A O 1
ATOM 716 N N . LEU A 1 93 ? 7.692 7.829 -23.710 1.00 95.50 93 LEU A N 1
ATOM 717 C CA . LEU A 1 93 ? 7.674 7.600 -22.264 1.00 95.50 93 LEU A CA 1
ATOM 718 C C . LEU A 1 93 ? 6.755 8.587 -21.530 1.00 95.50 93 LEU A C 1
ATOM 720 O O . LEU A 1 93 ? 6.085 8.208 -20.567 1.00 95.50 93 LEU A O 1
ATOM 724 N N . TYR A 1 94 ? 6.677 9.837 -21.994 1.00 96.56 94 TYR A N 1
ATOM 725 C CA . TYR A 1 94 ? 5.799 10.852 -21.412 1.00 96.56 94 TYR A CA 1
ATOM 726 C C . TYR A 1 94 ? 4.325 10.454 -21.489 1.00 96.56 94 TYR A C 1
ATOM 728 O O . TYR A 1 94 ? 3.598 10.660 -20.522 1.00 96.56 94 TYR A O 1
ATOM 736 N N . ARG A 1 95 ? 3.877 9.819 -22.581 1.00 97.81 95 ARG A N 1
ATOM 737 C CA . ARG A 1 95 ? 2.482 9.359 -22.701 1.00 97.81 95 ARG A CA 1
ATOM 738 C C . ARG A 1 95 ? 2.128 8.259 -21.704 1.00 97.81 95 ARG A C 1
ATOM 740 O O . ARG A 1 95 ? 1.023 8.271 -21.169 1.00 97.81 95 ARG A O 1
ATOM 747 N N . LEU A 1 96 ? 3.059 7.357 -21.391 1.00 96.44 96 LEU A N 1
ATOM 748 C CA . LEU A 1 96 ? 2.855 6.355 -20.338 1.00 96.44 96 LEU A CA 1
ATOM 749 C C . LEU A 1 96 ? 2.775 7.008 -18.952 1.00 96.44 96 LEU A C 1
ATOM 751 O O . LEU A 1 96 ? 1.925 6.646 -18.141 1.00 96.44 96 LEU A O 1
ATOM 755 N N . PHE A 1 97 ? 3.617 8.010 -18.697 1.00 96.50 97 PHE A N 1
ATOM 756 C CA . PHE A 1 97 ? 3.562 8.791 -17.462 1.00 96.50 97 PHE A CA 1
ATOM 757 C C . PHE A 1 97 ? 2.246 9.580 -17.335 1.00 96.50 97 PHE A C 1
ATOM 759 O O . PHE A 1 97 ? 1.604 9.551 -16.287 1.00 96.50 97 PHE A O 1
ATOM 766 N N . GLU A 1 98 ? 1.799 10.229 -18.411 1.00 97.38 98 GLU A N 1
ATOM 767 C CA . GLU A 1 98 ? 0.524 10.952 -18.483 1.00 97.38 98 GLU A CA 1
ATOM 768 C C . GLU A 1 98 ? -0.675 10.015 -18.273 1.00 97.38 98 GLU A C 1
ATOM 770 O O . GLU A 1 98 ? -1.591 10.356 -17.527 1.00 97.38 98 GLU A O 1
ATOM 775 N N . MET A 1 99 ? -0.645 8.800 -18.834 1.00 97.88 99 MET A N 1
ATOM 776 C CA . MET A 1 99 ? -1.670 7.781 -18.591 1.00 97.88 99 MET A CA 1
ATOM 777 C C . MET A 1 99 ? -1.809 7.466 -17.096 1.00 97.88 99 MET A C 1
ATOM 779 O O . MET A 1 99 ? -2.930 7.389 -16.598 1.00 97.88 99 MET A O 1
ATOM 783 N N . ILE A 1 100 ? -0.698 7.322 -16.365 1.00 96.94 100 ILE A N 1
ATOM 784 C CA . ILE A 1 100 ? -0.733 7.098 -14.911 1.00 96.94 100 ILE A CA 1
ATOM 785 C C . ILE A 1 100 ? -1.310 8.325 -14.191 1.00 96.94 100 ILE A C 1
ATOM 787 O O . ILE A 1 100 ? -2.105 8.163 -13.268 1.00 96.94 100 ILE A O 1
ATOM 791 N N . GLN A 1 101 ? -0.974 9.542 -14.622 1.00 97.12 101 GLN A N 1
ATOM 792 C CA . GLN A 1 101 ? -1.512 10.765 -14.014 1.00 97.12 101 GLN A CA 1
ATOM 793 C C . GLN A 1 101 ? -3.024 10.921 -14.222 1.00 97.12 101 GLN A C 1
ATOM 795 O O . GLN A 1 101 ? -3.722 11.380 -13.321 1.00 97.12 101 GLN A O 1
ATOM 800 N N . VAL A 1 102 ? -3.545 10.515 -15.383 1.00 98.19 102 VAL A N 1
ATOM 801 C CA . VAL A 1 102 ? -4.977 10.607 -15.707 1.00 98.19 102 VAL A CA 1
ATOM 802 C C . VAL A 1 102 ? -5.770 9.435 -15.116 1.00 98.19 102 VAL A C 1
ATOM 804 O O . VAL A 1 102 ? -6.822 9.639 -14.513 1.00 98.19 102 VAL A O 1
ATOM 807 N N . TYR A 1 103 ? -5.275 8.203 -15.262 1.00 98.31 103 TYR A N 1
ATOM 808 C CA . TYR A 1 103 ? -6.018 6.980 -14.936 1.00 98.31 103 TYR A CA 1
ATOM 809 C C . TYR A 1 103 ? -5.553 6.270 -13.662 1.00 98.31 103 TYR A C 1
ATOM 811 O O . TYR A 1 103 ? -6.198 5.311 -13.248 1.00 98.31 103 TYR A O 1
ATOM 819 N N . GLY A 1 104 ? -4.494 6.728 -12.992 1.00 97.94 104 GLY A N 1
ATOM 820 C CA . GLY A 1 104 ? -3.936 6.054 -11.815 1.00 97.94 104 GLY A CA 1
ATOM 821 C C . GLY A 1 104 ? -4.937 5.886 -10.669 1.00 97.94 104 GLY A C 1
ATOM 822 O O . GLY A 1 104 ? -5.098 4.781 -10.155 1.00 97.94 104 GLY A O 1
ATOM 823 N N . TYR A 1 105 ? -5.662 6.948 -10.299 1.00 98.31 105 TYR A N 1
ATOM 824 C CA . TYR A 1 105 ? -6.713 6.868 -9.273 1.00 98.31 105 TYR A CA 1
ATOM 825 C C . TYR A 1 105 ? -7.926 6.028 -9.710 1.00 98.31 105 TYR A C 1
ATOM 827 O O . TYR A 1 105 ? -8.338 5.172 -8.925 1.00 98.31 105 TYR A O 1
ATOM 835 N N . PRO A 1 106 ? -8.476 6.199 -10.930 1.00 98.62 106 PRO A N 1
ATOM 836 C CA . PRO A 1 106 ? -9.496 5.293 -11.454 1.00 98.62 106 PRO A CA 1
ATOM 837 C C . PRO A 1 106 ? -9.084 3.813 -11.417 1.00 98.62 106 PRO A C 1
ATOM 839 O O . PRO A 1 106 ? -9.818 2.990 -10.880 1.00 98.62 106 PRO A O 1
ATOM 842 N N . ILE A 1 107 ? -7.890 3.467 -11.911 1.00 98.31 107 ILE A N 1
ATOM 843 C CA . ILE A 1 107 ? -7.373 2.088 -11.900 1.00 98.31 107 ILE A CA 1
ATOM 844 C C . ILE A 1 107 ? -7.231 1.580 -10.462 1.00 98.31 107 ILE A C 1
ATOM 846 O O . ILE A 1 107 ? -7.667 0.469 -10.165 1.00 98.31 107 ILE A O 1
ATOM 850 N N . LYS A 1 108 ? -6.684 2.398 -9.550 1.00 98.31 108 LYS A N 1
ATOM 851 C CA . LYS A 1 108 ? -6.577 2.064 -8.121 1.00 98.31 108 LYS A CA 1
ATOM 852 C C . LYS A 1 108 ? -7.941 1.708 -7.523 1.00 98.31 108 LYS A C 1
ATOM 854 O O . LYS A 1 108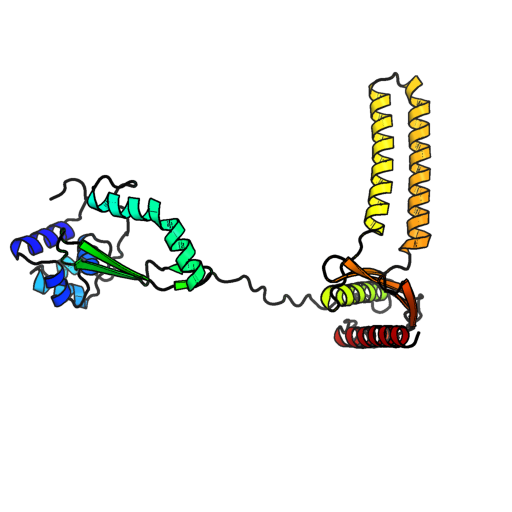 ? -8.046 0.690 -6.845 1.00 98.31 108 LYS A O 1
ATOM 859 N N . ALA A 1 109 ? -8.970 2.517 -7.781 1.00 98.50 109 ALA A N 1
ATOM 860 C CA . ALA A 1 109 ? -10.316 2.272 -7.268 1.00 98.50 109 ALA A CA 1
ATOM 861 C C . ALA A 1 109 ? -10.876 0.933 -7.772 1.00 98.50 109 ALA A C 1
ATOM 863 O O . ALA A 1 109 ? -11.327 0.121 -6.970 1.00 98.50 109 ALA A O 1
ATOM 864 N N . ILE A 1 110 ? -10.750 0.650 -9.073 1.00 98.50 110 ILE A N 1
ATOM 865 C CA . ILE A 1 110 ? -11.212 -0.617 -9.659 1.00 98.50 110 ILE A CA 1
ATOM 866 C C . ILE A 1 110 ? -10.440 -1.826 -9.108 1.00 98.50 110 ILE A C 1
ATOM 868 O O . ILE A 1 110 ? -11.034 -2.881 -8.879 1.00 98.50 110 ILE A O 1
ATOM 872 N N . ILE A 1 111 ? -9.131 -1.698 -8.862 1.00 98.19 111 ILE A N 1
ATOM 873 C CA . ILE A 1 111 ? -8.349 -2.752 -8.196 1.00 98.19 111 ILE A CA 1
A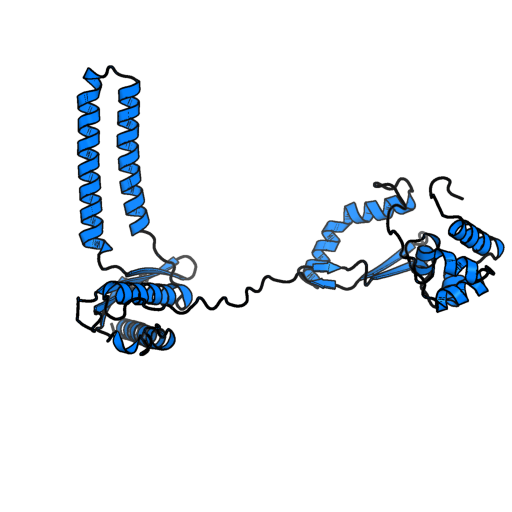TOM 874 C C . ILE A 1 111 ? -8.900 -3.002 -6.788 1.00 98.19 111 ILE A C 1
ATOM 876 O O . ILE A 1 111 ? -9.114 -4.152 -6.412 1.00 98.19 111 ILE A O 1
ATOM 880 N N . HIS A 1 112 ? -9.179 -1.947 -6.023 1.00 98.44 112 HIS A N 1
ATOM 881 C CA . HIS A 1 112 ? -9.708 -2.069 -4.662 1.00 98.44 112 HIS A CA 1
ATOM 882 C C . HIS A 1 112 ? -11.123 -2.652 -4.619 1.00 98.44 112 HIS A C 1
ATOM 884 O O . HIS A 1 112 ? -11.406 -3.463 -3.742 1.00 98.44 112 HIS A O 1
ATOM 890 N N . GLU A 1 113 ? -11.978 -2.333 -5.590 1.00 98.38 113 GLU A N 1
ATOM 891 C CA . GLU A 1 113 ? -13.299 -2.958 -5.732 1.00 98.38 113 GLU A CA 1
ATOM 892 C C . GLU A 1 113 ? -13.211 -4.456 -6.059 1.00 98.38 113 GLU A C 1
ATOM 894 O O . GLU A 1 113 ? -13.996 -5.250 -5.545 1.00 98.38 113 GLU A O 1
ATOM 899 N N . LYS A 1 114 ? -12.262 -4.859 -6.915 1.00 97.50 114 LYS A N 1
ATOM 900 C CA . LYS A 1 114 ? -12.152 -6.246 -7.397 1.00 97.50 114 LYS A CA 1
ATOM 901 C C . LYS A 1 114 ? -11.366 -7.169 -6.467 1.00 97.50 114 LYS A C 1
ATOM 903 O O . LYS A 1 114 ? -11.707 -8.343 -6.362 1.00 97.50 114 LYS A O 1
ATOM 908 N N . PHE A 1 115 ? -10.309 -6.665 -5.836 1.00 97.06 115 PHE A N 1
ATOM 909 C CA . PHE A 1 115 ? -9.338 -7.476 -5.093 1.00 97.06 115 PHE A CA 1
ATOM 910 C C . PHE A 1 115 ? -9.249 -7.110 -3.604 1.00 97.06 115 PHE A C 1
ATOM 912 O O . PHE A 1 115 ? -8.726 -7.892 -2.808 1.00 97.06 115 PHE A O 1
ATOM 919 N N . GLY A 1 116 ? -9.786 -5.953 -3.204 1.00 96.44 116 GLY A N 1
ATOM 920 C CA . GLY A 1 116 ? -9.686 -5.426 -1.846 1.00 96.44 116 GLY A CA 1
ATOM 921 C C . GLY A 1 116 ? -8.435 -4.575 -1.610 1.00 96.44 116 GLY A C 1
ATOM 922 O O . GLY A 1 116 ? -7.786 -4.100 -2.541 1.00 96.44 116 GLY A O 1
ATOM 923 N N . ASP A 1 117 ? -8.109 -4.358 -0.335 1.00 97.25 117 ASP A N 1
ATOM 924 C CA . ASP A 1 117 ? -7.006 -3.488 0.082 1.00 97.25 117 ASP A CA 1
ATOM 925 C C . ASP A 1 117 ? -5.632 -4.132 -0.173 1.00 97.25 117 ASP A C 1
ATOM 927 O O . ASP A 1 117 ? -5.229 -5.089 0.497 1.00 97.25 117 ASP A O 1
ATOM 931 N N . GLY A 1 118 ? -4.915 -3.605 -1.166 1.00 96.75 118 GLY A N 1
ATOM 932 C CA . GLY A 1 118 ? -3.627 -4.122 -1.618 1.00 96.75 118 GLY A CA 1
ATOM 933 C C . GLY A 1 118 ? -3.093 -3.411 -2.861 1.00 96.75 118 GLY A C 1
ATOM 934 O O . GLY A 1 118 ? -3.567 -2.330 -3.233 1.00 96.75 118 GLY A O 1
ATOM 935 N N . ILE A 1 119 ? -2.096 -4.031 -3.499 1.00 98.25 119 ILE A N 1
ATOM 936 C CA . ILE A 1 119 ? -1.410 -3.520 -4.697 1.00 98.25 119 ILE A CA 1
ATOM 937 C C . ILE A 1 119 ? -1.201 -4.610 -5.756 1.00 98.25 119 ILE A C 1
ATOM 939 O O . ILE A 1 119 ? -1.124 -5.795 -5.436 1.00 98.25 119 ILE A O 1
ATOM 943 N N . MET A 1 120 ? -1.048 -4.198 -7.015 1.00 98.19 120 MET A N 1
ATOM 944 C CA . MET A 1 120 ? -0.495 -5.036 -8.083 1.00 98.19 120 MET A CA 1
ATOM 945 C C . MET A 1 120 ? 1.038 -4.988 -8.010 1.00 98.19 120 MET A C 1
ATOM 947 O O . MET A 1 120 ? 1.624 -3.905 -8.037 1.00 98.19 120 MET A O 1
ATOM 951 N N . SER A 1 121 ? 1.686 -6.144 -7.880 1.00 97.94 121 SER A N 1
ATOM 952 C CA . SER A 1 121 ? 3.147 -6.256 -7.832 1.00 97.94 121 SER A CA 1
ATOM 953 C C . SER A 1 121 ? 3.784 -5.827 -9.155 1.00 97.94 121 SER A C 1
ATOM 955 O O . SER A 1 121 ? 3.279 -6.160 -10.221 1.00 97.94 121 SER A O 1
ATOM 957 N N . ALA A 1 122 ? 4.926 -5.137 -9.077 1.00 96.81 122 ALA A N 1
ATOM 958 C CA . ALA A 1 122 ? 5.811 -4.857 -10.215 1.00 96.81 122 ALA A CA 1
ATOM 959 C C . ALA A 1 122 ? 7.083 -5.739 -10.203 1.00 96.81 122 ALA A C 1
ATOM 961 O O . ALA A 1 122 ? 8.035 -5.466 -10.929 1.00 96.81 122 ALA A O 1
ATOM 962 N N . ILE A 1 123 ? 7.122 -6.762 -9.336 1.00 95.50 123 ILE A N 1
ATOM 963 C CA . ILE A 1 123 ? 8.232 -7.727 -9.216 1.00 95.50 123 ILE A CA 1
ATOM 964 C C . ILE A 1 123 ? 7.802 -9.100 -9.733 1.00 95.50 123 ILE A C 1
ATOM 966 O O . ILE A 1 123 ? 8.463 -9.670 -10.593 1.00 95.50 123 ILE A O 1
ATOM 970 N N . ASP A 1 124 ? 6.685 -9.611 -9.212 1.00 96.25 124 ASP A N 1
ATOM 971 C CA . ASP A 1 124 ? 5.989 -10.785 -9.748 1.00 96.25 124 ASP A CA 1
ATOM 972 C C . ASP A 1 124 ? 5.018 -10.269 -10.815 1.00 96.25 124 ASP A C 1
ATOM 974 O O . ASP A 1 124 ? 3.858 -9.957 -10.523 1.00 96.25 124 ASP A O 1
ATOM 978 N N . PHE A 1 125 ? 5.598 -9.970 -11.979 1.00 96.81 125 PHE A N 1
ATOM 979 C CA . PHE A 1 125 ? 5.025 -9.099 -12.994 1.00 96.81 125 PHE A CA 1
ATOM 980 C C . PHE A 1 125 ? 5.527 -9.450 -14.398 1.00 96.81 125 PHE A C 1
ATOM 982 O O . PHE A 1 125 ? 6.709 -9.744 -14.589 1.00 96.81 125 PHE A O 1
ATOM 989 N N . THR A 1 126 ? 4.643 -9.329 -15.385 1.00 94.88 126 THR A N 1
ATOM 990 C CA . THR A 1 126 ? 4.950 -9.438 -16.813 1.00 94.88 126 THR A CA 1
ATOM 991 C C . THR A 1 126 ? 4.307 -8.292 -17.592 1.00 94.88 126 THR A C 1
ATOM 993 O O . THR A 1 126 ? 3.248 -7.774 -17.227 1.00 94.88 126 THR A O 1
ATOM 996 N N . ALA A 1 127 ? 4.971 -7.871 -18.667 1.00 95.75 127 ALA A N 1
ATOM 997 C CA . ALA A 1 127 ? 4.460 -6.868 -19.586 1.00 95.75 127 ALA A CA 1
ATOM 998 C C . ALA A 1 127 ? 4.625 -7.352 -21.020 1.00 95.75 127 ALA A C 1
ATOM 1000 O O . ALA A 1 127 ? 5.677 -7.879 -21.362 1.00 95.75 127 ALA A O 1
ATOM 1001 N N . HIS A 1 128 ? 3.612 -7.099 -21.842 1.00 96.25 128 HIS A N 1
ATOM 1002 C CA . HIS A 1 128 ? 3.614 -7.419 -23.266 1.00 96.25 128 HIS A CA 1
ATOM 1003 C C . HIS A 1 128 ? 3.168 -6.204 -24.073 1.00 96.25 128 HIS A C 1
ATOM 1005 O O . HIS A 1 128 ? 2.306 -5.438 -23.620 1.00 96.25 128 HIS A O 1
ATOM 1011 N N . VAL A 1 129 ? 3.744 -6.031 -25.263 1.00 97.00 129 VAL A N 1
ATOM 1012 C CA . VAL A 1 129 ? 3.389 -4.958 -26.194 1.00 97.00 129 VAL A CA 1
ATOM 1013 C C . VAL A 1 129 ? 2.999 -5.571 -27.530 1.00 97.00 129 VAL A C 1
ATOM 1015 O O . VAL A 1 129 ? 3.828 -6.120 -28.239 1.00 97.00 129 VAL A O 1
ATOM 1018 N N . ASP A 1 130 ? 1.731 -5.424 -27.896 1.00 96.19 130 ASP A N 1
ATOM 1019 C CA . ASP A 1 130 ? 1.200 -5.927 -29.156 1.00 96.19 130 ASP A CA 1
ATOM 1020 C C . ASP A 1 130 ? 0.795 -4.776 -30.074 1.00 96.19 130 ASP A C 1
ATOM 1022 O O . ASP A 1 130 ? 0.245 -3.753 -29.644 1.00 96.19 130 ASP A O 1
ATOM 1026 N N . LYS A 1 131 ? 0.997 -4.980 -31.375 1.00 96.69 131 LYS A N 1
ATOM 1027 C CA . LYS A 1 131 ? 0.385 -4.155 -32.414 1.00 96.69 131 LYS A CA 1
ATOM 1028 C C . LYS A 1 131 ? -0.998 -4.715 -32.741 1.00 96.69 131 LYS A C 1
ATOM 1030 O O . LYS A 1 131 ? -1.127 -5.886 -33.083 1.00 96.69 131 LYS A O 1
ATOM 1035 N N . VAL A 1 132 ? -2.021 -3.869 -32.684 1.00 97.25 132 VAL A N 1
ATOM 1036 C CA . VAL A 1 132 ? -3.390 -4.209 -33.086 1.00 97.25 132 VAL A CA 1
ATOM 1037 C C . VAL A 1 132 ? -3.748 -3.383 -34.314 1.00 97.25 132 VAL A C 1
ATOM 1039 O O . VAL A 1 132 ? -3.774 -2.157 -34.240 1.00 97.25 132 VAL A O 1
ATOM 1042 N N . GLU A 1 133 ? -4.001 -4.045 -35.439 1.00 96.69 133 GLU A N 1
ATOM 1043 C CA . GLU A 1 133 ? -4.420 -3.370 -36.670 1.00 96.69 133 GLU A CA 1
ATOM 1044 C C . GLU A 1 133 ? -5.813 -2.752 -36.495 1.00 96.69 133 GLU A C 1
ATOM 1046 O O . GLU A 1 133 ? -6.729 -3.395 -35.978 1.00 96.69 133 GLU A O 1
ATOM 1051 N N . ASP A 1 134 ? -5.971 -1.495 -36.909 1.00 94.25 134 ASP A N 1
ATOM 1052 C CA . ASP A 1 134 ? -7.234 -0.758 -36.816 1.00 94.25 134 ASP A CA 1
ATOM 1053 C C . ASP A 1 134 ? -7.428 0.101 -38.078 1.00 94.25 134 ASP A C 1
ATOM 1055 O O . ASP A 1 134 ? -6.474 0.753 -38.520 1.00 94.25 134 ASP A O 1
ATOM 1059 N N . PRO A 1 135 ? -8.639 0.136 -38.673 1.00 94.69 135 PRO A N 1
ATOM 1060 C CA . PRO A 1 135 ? -8.908 0.906 -39.890 1.00 94.69 135 PRO A CA 1
ATOM 1061 C C . PRO A 1 135 ? -8.563 2.401 -39.805 1.00 94.69 135 PRO A C 1
ATOM 1063 O O . PRO A 1 135 ? -8.314 3.021 -40.836 1.00 94.69 135 PRO A O 1
ATOM 1066 N N . ASN A 1 136 ? -8.544 2.987 -38.602 1.00 94.38 136 ASN A N 1
ATOM 1067 C CA . ASN A 1 136 ? -8.228 4.402 -38.376 1.00 94.38 136 ASN A CA 1
ATOM 1068 C C . ASN A 1 136 ? -6.768 4.643 -37.959 1.00 94.38 136 ASN A C 1
ATOM 1070 O O . ASN A 1 136 ? -6.406 5.762 -37.592 1.00 94.38 136 ASN A O 1
ATOM 1074 N N . GLY A 1 137 ? -5.934 3.606 -38.018 1.00 93.06 137 GLY A N 1
ATOM 1075 C CA . GLY A 1 137 ? -4.533 3.639 -37.628 1.00 93.06 137 GLY A CA 1
ATOM 1076 C C . GLY A 1 137 ? -4.247 2.666 -36.493 1.00 93.06 137 GLY A C 1
ATOM 1077 O O . GLY A 1 137 ? -4.955 2.637 -35.488 1.00 93.06 137 GLY A O 1
ATOM 1078 N N . ASP A 1 138 ? -3.177 1.894 -36.668 1.00 96.69 138 ASP A N 1
ATOM 1079 C CA . ASP A 1 138 ? -2.769 0.832 -35.753 1.00 96.69 138 ASP A CA 1
ATOM 1080 C C . ASP A 1 138 ? -2.691 1.294 -34.293 1.00 96.69 138 ASP A C 1
ATOM 1082 O O . ASP A 1 138 ? -2.241 2.398 -33.970 1.00 96.69 138 ASP A O 1
ATOM 1086 N N . ARG A 1 139 ? -3.087 0.404 -33.386 1.00 96.94 139 ARG A N 1
ATOM 1087 C CA . ARG A 1 139 ? -3.096 0.640 -31.944 1.00 96.94 139 ARG A CA 1
ATOM 1088 C C . ARG A 1 139 ? -1.958 -0.117 -31.274 1.00 96.94 139 ARG A C 1
ATOM 1090 O O . ARG A 1 139 ? -1.644 -1.248 -31.638 1.00 96.94 139 ARG A O 1
ATOM 1097 N N . VAL A 1 140 ? -1.382 0.491 -30.242 1.00 97.44 140 VAL A N 1
ATOM 1098 C CA . VAL A 1 140 ? -0.441 -0.175 -29.335 1.00 97.44 140 VAL A CA 1
ATOM 1099 C C . VAL A 1 140 ? -1.229 -0.699 -28.141 1.00 97.44 140 VAL A C 1
ATOM 1101 O O . VAL A 1 140 ? -1.840 0.082 -27.408 1.00 97.44 140 VAL A O 1
ATOM 1104 N N . LYS A 1 141 ? -1.237 -2.017 -27.950 1.00 97.50 141 LYS A N 1
ATOM 1105 C CA . LYS A 1 141 ? -1.845 -2.672 -26.794 1.00 97.50 141 LYS A CA 1
ATOM 1106 C C . LYS A 1 141 ? -0.743 -3.044 -25.813 1.00 97.50 141 LYS A C 1
ATOM 1108 O O . LYS A 1 141 ? 0.138 -3.826 -26.141 1.00 97.50 141 LYS A O 1
ATOM 1113 N N . ILE A 1 142 ? -0.820 -2.496 -24.606 1.00 97.75 142 ILE A N 1
ATOM 1114 C CA . ILE A 1 142 ? 0.079 -2.853 -23.511 1.00 97.75 142 ILE A CA 1
ATOM 1115 C C . ILE A 1 142 ? -0.712 -3.699 -22.521 1.00 97.75 142 ILE A C 1
ATOM 1117 O O . ILE A 1 142 ? -1.740 -3.252 -22.008 1.00 97.75 142 ILE A O 1
ATOM 1121 N N . THR A 1 143 ? -0.232 -4.909 -22.257 1.00 97.69 143 THR A N 1
ATOM 1122 C CA . THR A 1 143 ? -0.787 -5.793 -21.228 1.00 97.69 143 THR A CA 1
ATOM 1123 C C . THR A 1 143 ? 0.144 -5.764 -20.024 1.00 97.69 143 THR A C 1
ATOM 1125 O O . THR A 1 143 ? 1.334 -6.022 -20.175 1.00 97.69 143 THR A O 1
ATOM 1128 N N . LEU A 1 144 ? -0.388 -5.418 -18.850 1.00 97.50 144 LEU A N 1
ATOM 1129 C CA . LEU A 1 144 ? 0.335 -5.381 -17.578 1.00 97.50 144 LEU A CA 1
ATOM 1130 C C . LEU A 1 144 ? -0.305 -6.422 -16.656 1.00 97.50 144 LEU A C 1
ATOM 1132 O O . LEU A 1 144 ? -1.457 -6.244 -16.258 1.00 97.50 144 LEU A O 1
ATOM 1136 N N . ASP A 1 145 ? 0.417 -7.493 -16.342 1.00 97.81 145 ASP A N 1
ATOM 1137 C CA . ASP A 1 145 ? -0.067 -8.571 -15.477 1.00 97.81 145 ASP A CA 1
ATOM 1138 C C . ASP A 1 145 ? 0.849 -8.693 -14.261 1.00 97.81 145 ASP A C 1
ATOM 1140 O O . ASP A 1 145 ? 2.032 -9.009 -14.386 1.00 97.81 145 ASP A O 1
ATOM 1144 N N . GLY A 1 146 ? 0.310 -8.381 -13.084 1.00 98.06 146 GLY A N 1
ATOM 1145 C CA . GLY A 1 146 ? 1.042 -8.413 -11.828 1.00 98.06 146 GLY A CA 1
ATOM 1146 C C . GLY A 1 146 ? 0.244 -9.088 -10.728 1.00 98.06 146 GLY A C 1
ATOM 1147 O O . GLY A 1 146 ? -0.960 -8.871 -10.568 1.00 98.06 146 GLY A O 1
ATOM 1148 N N . LYS A 1 147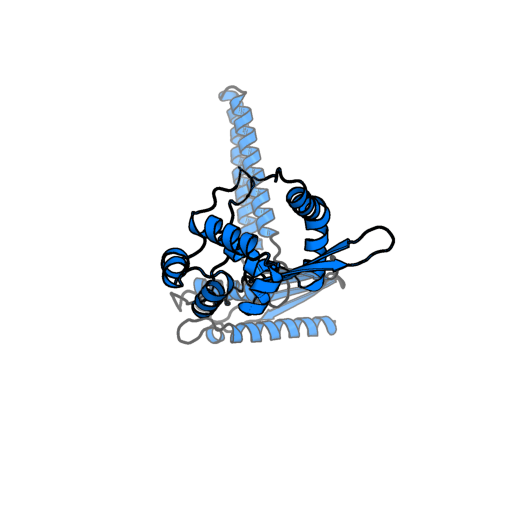 ? 0.938 -9.867 -9.900 1.00 98.25 147 LYS A N 1
ATOM 1149 C CA . LYS A 1 147 ? 0.327 -10.548 -8.758 1.00 98.25 147 LYS A CA 1
ATOM 1150 C C . LYS A 1 147 ? -0.267 -9.554 -7.760 1.00 98.25 147 LYS A C 1
ATOM 1152 O O . LYS A 1 147 ? 0.412 -8.620 -7.331 1.00 98.25 147 LYS A O 1
ATOM 1157 N N . PHE A 1 148 ? -1.505 -9.790 -7.325 1.00 98.12 148 PHE A N 1
ATOM 1158 C CA . PHE A 1 148 ? -2.129 -9.001 -6.262 1.00 98.12 148 PHE A CA 1
ATOM 1159 C C . PHE A 1 148 ? -1.550 -9.350 -4.883 1.00 98.12 148 PHE A C 1
ATOM 1161 O O . PHE A 1 148 ? -1.455 -10.524 -4.514 1.00 98.12 148 PHE A O 1
ATOM 1168 N N . LEU A 1 149 ? -1.185 -8.325 -4.111 1.00 97.50 149 LEU A N 1
ATOM 1169 C CA . LEU A 1 149 ? -0.617 -8.440 -2.769 1.00 97.50 149 LEU A CA 1
ATOM 1170 C C . LEU A 1 149 ? -1.496 -7.673 -1.764 1.00 97.50 149 LEU A C 1
ATOM 1172 O O . LEU A 1 149 ? -1.467 -6.437 -1.767 1.00 97.50 149 LEU A O 1
ATOM 1176 N N . PRO A 1 150 ? -2.272 -8.365 -0.906 1.00 96.69 150 PRO A N 1
ATOM 1177 C CA . PRO A 1 150 ? -3.106 -7.712 0.097 1.00 96.69 150 PRO A CA 1
ATOM 1178 C C . PRO A 1 150 ? -2.273 -7.161 1.261 1.00 96.69 150 PRO A C 1
ATOM 1180 O O . PRO A 1 150 ? -1.257 -7.748 1.649 1.00 96.69 150 PRO A O 1
ATOM 1183 N N . TYR A 1 151 ? -2.738 -6.075 1.881 1.00 92.69 151 TYR A N 1
ATOM 1184 C CA . TYR A 1 151 ? -2.147 -5.599 3.132 1.00 92.69 151 TYR A CA 1
ATOM 1185 C C . TYR A 1 151 ? -2.383 -6.596 4.271 1.00 92.69 151 TYR A C 1
ATOM 1187 O O . TYR A 1 151 ? -3.481 -7.127 4.468 1.00 92.69 151 TYR A O 1
ATOM 1195 N N . LYS A 1 152 ? -1.346 -6.820 5.083 1.00 87.69 152 LYS A N 1
ATOM 1196 C CA . LYS A 1 152 ? -1.478 -7.607 6.309 1.00 87.69 152 LYS A CA 1
ATOM 1197 C C . LYS A 1 152 ? -2.298 -6.808 7.321 1.00 87.69 152 LYS A C 1
ATOM 1199 O O . LYS A 1 152 ? -1.876 -5.741 7.758 1.00 87.69 152 LYS A O 1
ATOM 1204 N N . ARG A 1 153 ? -3.449 -7.341 7.738 1.00 78.88 153 ARG A N 1
ATOM 1205 C CA . ARG A 1 153 ? -4.213 -6.757 8.848 1.00 78.88 153 ARG A CA 1
ATOM 1206 C C . ARG A 1 153 ? -3.463 -6.980 10.162 1.00 78.88 153 ARG A C 1
ATOM 1208 O O . ARG A 1 153 ? -2.947 -8.073 10.400 1.00 78.88 153 ARG A O 1
ATOM 1215 N N . CYS A 1 154 ? -3.429 -5.962 11.023 1.00 57.69 154 CYS A N 1
ATOM 1216 C CA . CYS A 1 154 ? -2.982 -6.113 12.406 1.00 57.69 154 CYS A CA 1
ATOM 1217 C C . CYS A 1 154 ? -3.949 -7.035 13.151 1.00 57.69 154 CYS A C 1
ATOM 1219 O O . CYS A 1 154 ? -4.956 -6.597 13.699 1.00 57.69 154 CYS A O 1
ATOM 1221 N N . THR A 1 155 ? -3.640 -8.325 13.183 1.00 49.94 155 THR A N 1
ATOM 1222 C CA . THR A 1 155 ? -4.171 -9.224 14.198 1.00 49.94 155 THR A CA 1
ATOM 1223 C C . THR A 1 155 ? -3.234 -9.125 15.390 1.00 49.94 155 THR A C 1
ATOM 1225 O O . THR A 1 155 ? -2.165 -9.738 15.394 1.00 49.94 155 THR A O 1
ATOM 1228 N N . PHE A 1 156 ? -3.603 -8.336 16.401 1.00 51.81 156 PHE A N 1
ATOM 1229 C CA . PHE A 1 156 ? -3.085 -8.619 17.733 1.00 51.81 156 PHE A CA 1
ATOM 1230 C C . PHE A 1 156 ? -3.530 -10.049 18.038 1.00 51.81 156 PHE A C 1
ATOM 1232 O O . PHE A 1 156 ? -4.729 -10.317 18.135 1.00 51.81 156 PHE A O 1
ATOM 1239 N N . ASN A 1 157 ? -2.580 -10.984 18.140 1.00 52.72 157 ASN A N 1
ATOM 1240 C CA . ASN A 1 157 ? -2.828 -12.189 18.922 1.00 52.72 157 ASN A CA 1
ATOM 1241 C C . ASN A 1 157 ? -3.417 -11.685 20.236 1.00 52.72 157 ASN A C 1
ATOM 1243 O O . ASN A 1 157 ? -2.832 -10.764 20.811 1.00 52.72 157 ASN A O 1
ATOM 1247 N N . LYS A 1 158 ? -4.592 -12.187 20.640 1.00 51.00 158 LYS A N 1
ATOM 1248 C CA . LYS A 1 158 ? -5.189 -11.851 21.937 1.00 51.00 158 LYS A CA 1
ATOM 1249 C C . LYS A 1 158 ? -4.057 -11.873 22.959 1.00 51.00 158 LYS A C 1
ATOM 1251 O O . LYS A 1 158 ? -3.507 -12.934 23.234 1.00 51.00 158 LYS A O 1
ATOM 1256 N N . VAL A 1 159 ? -3.668 -10.701 23.455 1.00 50.25 159 VAL A N 1
ATOM 1257 C CA . VAL A 1 159 ? -2.865 -10.627 24.663 1.00 50.25 159 VAL A CA 1
ATOM 1258 C C . VAL A 1 159 ? -3.840 -11.116 25.715 1.00 50.25 159 VAL A C 1
ATOM 1260 O O . VAL A 1 159 ? -4.755 -10.389 26.101 1.00 50.25 159 VAL A O 1
ATOM 1263 N N . GLU A 1 160 ? -3.750 -12.398 26.056 1.00 51.94 160 GLU A N 1
ATOM 1264 C CA . GLU A 1 160 ? -4.328 -12.893 27.292 1.00 51.94 160 GLU A CA 1
ATOM 1265 C C . GLU A 1 160 ? -3.668 -12.051 28.376 1.00 51.94 160 GLU A C 1
ATOM 1267 O O . GLU A 1 160 ? -2.477 -12.189 28.657 1.00 51.94 160 GLU A O 1
ATOM 1272 N N . LEU A 1 161 ? -4.411 -11.052 28.860 1.00 55.22 161 LEU A N 1
ATOM 1273 C CA . LEU A 1 161 ? -3.985 -10.249 29.991 1.00 55.22 161 LEU A CA 1
ATOM 1274 C C . LEU A 1 161 ? -3.591 -11.238 31.093 1.00 55.22 161 LEU A C 1
ATOM 1276 O O . LEU A 1 161 ? -4.323 -12.216 31.294 1.00 55.22 161 LEU A O 1
ATOM 1280 N N . PRO A 1 162 ? -2.443 -11.034 31.764 1.00 59.06 162 PRO A N 1
ATOM 1281 C CA . PRO A 1 162 ? -2.056 -11.908 32.856 1.00 59.06 162 PRO A CA 1
ATOM 1282 C C . PRO A 1 162 ? -3.238 -12.012 33.834 1.00 59.06 162 PRO A C 1
ATOM 1284 O O . PRO A 1 162 ? -3.908 -11.001 34.077 1.00 59.06 162 PRO A O 1
ATOM 1287 N N . PRO A 1 163 ? -3.557 -13.220 34.326 1.00 59.00 163 PRO A N 1
ATOM 1288 C CA . PRO A 1 163 ? -4.699 -13.421 35.206 1.00 59.00 163 PRO A CA 1
ATOM 1289 C C . PRO A 1 163 ? -4.613 -12.473 36.406 1.00 59.00 163 PRO A C 1
ATOM 1291 O O . PRO A 1 163 ? -3.522 -12.215 36.910 1.00 59.00 163 PRO A O 1
ATOM 1294 N N . VAL A 1 164 ? -5.750 -11.937 36.860 1.00 62.41 164 VAL A N 1
ATOM 1295 C CA . VAL A 1 164 ? -5.779 -11.096 38.063 1.00 62.41 164 VAL A CA 1
ATOM 1296 C C . VAL A 1 164 ? -5.381 -11.967 39.257 1.00 62.41 164 VAL A C 1
ATOM 1298 O O . VAL A 1 164 ? -6.140 -12.838 39.692 1.00 62.41 164 VAL A O 1
ATOM 1301 N N . GLU A 1 165 ? -4.160 -11.763 39.751 1.00 64.94 165 GLU A N 1
ATOM 1302 C CA . GLU A 1 165 ? -3.619 -12.444 40.924 1.00 64.94 165 GLU A CA 1
ATOM 1303 C C . GLU A 1 165 ? -3.777 -11.559 42.162 1.00 64.94 165 GLU A C 1
ATOM 1305 O O . GLU A 1 165 ? -3.311 -10.417 42.204 1.00 64.94 165 GLU A O 1
ATOM 1310 N N . LEU A 1 166 ? -4.405 -12.096 43.207 1.00 61.72 166 LEU A N 1
ATOM 1311 C CA . LEU A 1 166 ? -4.445 -11.431 44.505 1.00 61.72 166 LEU A CA 1
ATOM 1312 C C . LEU A 1 166 ? -3.071 -11.540 45.180 1.00 61.72 166 LEU A C 1
ATOM 1314 O O . LEU A 1 166 ? -2.642 -12.633 45.555 1.00 61.72 166 LEU A O 1
ATOM 1318 N N . THR A 1 167 ? -2.407 -10.404 45.412 1.00 60.34 167 THR A N 1
ATOM 1319 C CA . THR A 1 167 ? -1.167 -10.364 46.211 1.00 60.34 167 THR A CA 1
ATOM 1320 C C . THR A 1 167 ? -1.432 -10.686 47.684 1.00 60.34 167 THR A C 1
ATOM 1322 O O . THR A 1 167 ? -0.561 -11.242 48.353 1.00 60.34 167 THR A O 1
ATOM 1325 N N . ASN A 1 168 ? -2.640 -10.404 48.193 1.00 67.25 168 ASN A N 1
ATOM 1326 C CA . ASN A 1 168 ? -3.067 -10.775 49.541 1.00 67.25 168 ASN A CA 1
ATOM 1327 C C . ASN A 1 168 ? -4.478 -11.395 49.558 1.00 67.25 168 ASN A C 1
ATOM 1329 O O . ASN A 1 168 ? -5.483 -10.705 49.409 1.00 67.25 168 ASN A O 1
ATOM 1333 N N . LYS A 1 169 ? -4.554 -12.705 49.829 1.00 60.94 169 LYS A N 1
ATOM 1334 C CA . LYS A 1 169 ? -5.796 -13.507 49.839 1.00 60.94 169 LYS A CA 1
ATOM 1335 C C . LYS A 1 169 ? -6.795 -13.145 50.942 1.00 60.94 169 LYS A C 1
ATOM 1337 O O . LYS A 1 169 ? -7.923 -13.621 50.908 1.00 60.94 169 LYS A O 1
ATOM 1342 N N . TYR A 1 170 ? -6.383 -12.356 51.931 1.00 64.19 170 TYR A N 1
ATOM 1343 C CA . TYR A 1 170 ? -7.227 -11.963 53.063 1.00 64.19 170 TYR A CA 1
ATOM 1344 C C . TYR A 1 170 ? -7.596 -10.476 53.036 1.00 64.19 170 TYR A C 1
ATOM 1346 O O . TYR A 1 170 ? -8.313 -10.006 53.923 1.00 64.19 170 TYR A O 1
ATOM 1354 N N . ASP A 1 171 ? -7.118 -9.724 52.040 1.00 70.62 171 ASP A N 1
ATOM 1355 C CA . ASP A 1 171 ? -7.490 -8.325 51.879 1.00 70.62 171 ASP A CA 1
ATOM 1356 C C . ASP A 1 171 ? -8.833 -8.223 51.148 1.00 70.62 171 ASP A C 1
ATOM 1358 O O . ASP A 1 171 ? -8.919 -8.345 49.924 1.00 70.62 171 ASP A O 1
ATOM 1362 N N . ALA A 1 172 ? -9.892 -7.971 51.921 1.00 66.88 172 ALA A N 1
ATOM 1363 C CA . ALA A 1 172 ? -11.242 -7.756 51.404 1.00 66.88 172 ALA A CA 1
ATOM 1364 C C . ALA A 1 172 ? -11.299 -6.636 50.346 1.00 66.88 172 ALA A C 1
ATOM 1366 O O . ALA A 1 172 ? -12.165 -6.662 49.477 1.00 66.88 172 ALA A O 1
ATOM 1367 N N . THR A 1 173 ? -10.366 -5.680 50.376 1.00 70.06 173 THR A N 1
ATOM 1368 C CA . THR A 1 173 ? -10.297 -4.582 49.403 1.00 70.06 173 THR A CA 1
ATOM 1369 C C . THR A 1 173 ? -9.820 -5.074 48.040 1.00 70.06 173 THR A C 1
ATOM 1371 O O . THR A 1 173 ? -10.424 -4.743 47.026 1.00 70.06 173 THR A O 1
ATOM 1374 N N . GLN A 1 174 ? -8.768 -5.900 48.003 1.00 69.81 174 GLN A N 1
ATOM 1375 C CA . GLN A 1 174 ? -8.248 -6.458 46.750 1.00 69.81 174 GLN A CA 1
ATOM 1376 C C . GLN A 1 174 ? -9.241 -7.431 46.118 1.00 69.81 174 GLN A C 1
ATOM 1378 O O . GLN A 1 174 ? -9.454 -7.385 44.912 1.00 69.81 174 GLN A O 1
ATOM 1383 N N . ILE A 1 175 ? -9.882 -8.267 46.944 1.00 72.19 175 ILE A N 1
ATOM 1384 C CA . ILE A 1 175 ? -10.935 -9.190 46.502 1.00 72.19 175 ILE A CA 1
ATOM 1385 C C . ILE A 1 175 ? -12.090 -8.406 45.883 1.00 72.19 175 ILE A C 1
ATOM 1387 O O . ILE A 1 175 ? -12.529 -8.729 44.784 1.00 72.19 175 ILE A O 1
ATOM 1391 N N . LYS A 1 176 ? -12.556 -7.356 46.572 1.00 72.44 176 LYS A N 1
ATOM 1392 C CA . LYS A 1 176 ? -13.628 -6.497 46.073 1.00 72.44 176 LYS A CA 1
ATOM 1393 C C . LYS A 1 176 ? -13.244 -5.840 44.750 1.00 72.44 176 LYS A C 1
ATOM 1395 O O . LYS A 1 176 ? -13.995 -5.975 43.800 1.00 72.44 176 LYS A O 1
ATOM 1400 N N . ASN A 1 177 ? -12.082 -5.199 44.665 1.00 74.75 177 ASN A N 1
ATOM 1401 C CA . ASN A 1 177 ? -11.664 -4.510 43.442 1.00 74.75 177 ASN A CA 1
ATOM 1402 C C . ASN A 1 177 ? -11.527 -5.476 42.254 1.00 74.75 177 ASN A C 1
ATOM 1404 O O . ASN A 1 177 ? -12.028 -5.182 41.179 1.00 74.75 177 ASN A O 1
ATOM 1408 N N . ALA A 1 178 ? -10.923 -6.653 42.459 1.00 72.88 178 ALA A N 1
ATOM 1409 C CA . ALA A 1 178 ? -10.772 -7.659 41.406 1.00 72.88 178 ALA A CA 1
ATOM 1410 C C . ALA A 1 178 ? -12.124 -8.182 40.885 1.00 72.88 178 ALA A C 1
ATOM 1412 O O . ALA A 1 178 ? -12.289 -8.386 39.686 1.00 72.88 178 ALA A O 1
ATOM 1413 N N . VAL A 1 179 ? -13.091 -8.391 41.784 1.00 73.25 179 VAL A N 1
ATOM 1414 C CA . VAL A 1 179 ? -14.460 -8.788 41.424 1.00 73.25 179 VAL A CA 1
ATOM 1415 C C . VAL A 1 179 ? -15.196 -7.641 40.726 1.00 73.25 179 VAL A C 1
ATOM 1417 O O . VAL A 1 179 ? -15.848 -7.869 39.713 1.00 73.25 179 VAL A O 1
ATOM 1420 N N . ASP A 1 180 ? -15.082 -6.414 41.237 1.00 73.31 180 ASP A N 1
ATOM 1421 C CA . ASP A 1 180 ? -15.735 -5.219 40.690 1.00 73.31 180 ASP A CA 1
ATOM 1422 C C . ASP A 1 180 ? -15.258 -4.938 39.251 1.00 73.31 180 ASP A C 1
ATOM 1424 O O . ASP A 1 180 ? -16.085 -4.724 38.359 1.00 73.31 180 ASP A O 1
ATOM 1428 N N . ASP A 1 181 ? -13.945 -5.022 39.011 1.00 72.50 181 ASP A N 1
ATOM 1429 C CA . ASP A 1 181 ? -13.328 -4.863 37.689 1.00 72.50 181 ASP A CA 1
ATOM 1430 C C . ASP A 1 181 ? -13.820 -5.931 36.702 1.00 72.50 181 ASP A C 1
ATOM 1432 O O . ASP A 1 181 ? -14.113 -5.635 35.540 1.00 72.50 181 ASP A O 1
ATOM 1436 N N . GLU A 1 182 ? -13.965 -7.174 37.164 1.00 72.31 182 GLU A N 1
ATOM 1437 C CA . GLU A 1 182 ? -14.408 -8.277 36.317 1.00 72.31 182 GLU A CA 1
ATOM 1438 C C . GLU A 1 182 ? -15.894 -8.193 35.965 1.00 72.31 182 GLU A C 1
ATOM 1440 O O . GLU A 1 182 ? -16.283 -8.376 34.810 1.00 72.31 182 GLU A O 1
ATOM 1445 N N . ILE A 1 183 ? -16.731 -7.823 36.934 1.00 71.88 183 ILE A N 1
ATOM 1446 C CA . ILE A 1 183 ? -18.151 -7.554 36.703 1.00 71.88 183 ILE A CA 1
ATOM 1447 C C . ILE A 1 183 ? -18.310 -6.432 35.663 1.00 71.88 183 ILE A C 1
ATOM 1449 O O . ILE A 1 183 ? -19.117 -6.554 34.736 1.00 71.88 183 ILE A O 1
ATOM 1453 N N . ALA A 1 184 ? -17.526 -5.355 35.773 1.00 69.31 184 ALA A N 1
ATOM 1454 C CA . ALA A 1 184 ? -17.533 -4.270 34.794 1.00 69.31 184 ALA A CA 1
ATOM 1455 C C . ALA A 1 184 ? -17.068 -4.741 33.401 1.00 69.31 184 ALA A C 1
ATOM 1457 O O . ALA A 1 184 ? -17.680 -4.373 32.390 1.00 69.31 184 ALA A O 1
ATOM 1458 N N . ARG A 1 185 ? -16.037 -5.599 33.331 1.00 71.31 185 ARG A N 1
ATOM 1459 C CA . ARG A 1 185 ? -15.559 -6.217 32.081 1.00 71.31 185 ARG A CA 1
ATOM 1460 C C . ARG A 1 185 ? -16.656 -7.044 31.410 1.00 71.31 185 ARG A C 1
ATOM 1462 O O . ARG A 1 185 ? -16.886 -6.860 30.212 1.00 71.31 185 ARG A O 1
ATOM 1469 N N . TYR A 1 186 ? -17.339 -7.910 32.161 1.00 70.56 186 TYR A N 1
ATOM 1470 C CA . TYR A 1 186 ? -18.399 -8.784 31.651 1.00 70.56 186 TYR A CA 1
ATOM 1471 C C . TYR A 1 186 ? -19.534 -7.981 31.005 1.00 70.56 186 TYR A C 1
ATOM 1473 O O . TYR A 1 186 ? -19.872 -8.192 29.837 1.00 70.56 186 TYR A O 1
ATOM 1481 N N . TYR A 1 187 ? -20.074 -6.989 31.720 1.00 67.62 187 TYR A N 1
ATOM 1482 C CA . TYR A 1 187 ? -21.189 -6.188 31.207 1.00 67.62 187 TYR A CA 1
ATOM 1483 C C . TYR A 1 187 ? -20.808 -5.304 30.012 1.00 67.62 187 TYR A C 1
ATOM 1485 O O . TYR A 1 187 ? -21.636 -5.100 29.124 1.00 67.62 187 TYR A O 1
ATOM 1493 N N . THR A 1 188 ? -19.561 -4.829 29.948 1.00 63.12 188 THR A N 1
ATOM 1494 C CA . THR A 1 188 ? -19.076 -4.011 28.824 1.00 63.12 188 THR A CA 1
ATOM 1495 C C . THR A 1 188 ? -18.815 -4.853 27.573 1.00 63.12 188 THR A C 1
ATOM 1497 O O . THR A 1 188 ? -19.133 -4.430 26.466 1.00 63.12 188 THR A O 1
ATOM 1500 N N . LYS A 1 189 ? -18.224 -6.046 27.725 1.00 64.75 189 LYS A N 1
ATOM 1501 C CA . LYS A 1 189 ? -17.715 -6.839 26.597 1.00 64.75 189 LYS A CA 1
ATOM 1502 C C . LYS A 1 189 ? -18.700 -7.881 26.070 1.00 64.75 189 LYS A C 1
ATOM 1504 O O . LYS A 1 189 ? -18.693 -8.143 24.872 1.00 64.75 189 LYS A O 1
ATOM 1509 N N . GLU A 1 190 ? -19.504 -8.498 26.936 1.00 60.47 190 GLU A N 1
ATOM 1510 C CA . GLU A 1 190 ? -20.401 -9.594 26.536 1.00 60.47 190 GLU A CA 1
ATOM 1511 C C . GLU A 1 190 ? -21.856 -9.162 26.320 1.00 60.47 190 GLU A C 1
ATOM 1513 O O . GLU A 1 190 ? -22.606 -9.865 25.646 1.00 60.47 190 GLU A O 1
ATOM 1518 N N . GLN A 1 191 ? -22.272 -8.022 26.882 1.00 55.81 191 GLN A N 1
ATOM 1519 C CA . GLN A 1 191 ? -23.664 -7.552 26.832 1.00 55.81 191 GLN A CA 1
ATOM 1520 C C . GLN A 1 191 ? -23.840 -6.188 26.129 1.00 55.81 191 GLN A C 1
ATOM 1522 O O . GLN A 1 191 ? -24.952 -5.659 26.112 1.00 55.81 191 GLN A O 1
ATOM 1527 N N . ASP A 1 192 ? -22.776 -5.642 25.520 1.00 59.38 192 ASP A N 1
ATOM 1528 C CA . ASP A 1 192 ? -22.790 -4.404 24.712 1.00 59.38 192 ASP A CA 1
ATOM 1529 C C . ASP A 1 192 ? -23.328 -3.158 25.458 1.00 59.38 192 ASP A C 1
ATOM 1531 O O . ASP A 1 192 ? -23.902 -2.238 24.867 1.00 59.38 192 ASP A O 1
ATOM 1535 N N . PHE A 1 193 ? -23.157 -3.098 26.785 1.00 62.91 193 PHE A N 1
ATOM 1536 C CA . PHE A 1 193 ? -23.507 -1.900 27.550 1.00 62.91 193 PHE A CA 1
ATOM 1537 C C . PHE A 1 193 ? -22.417 -0.835 27.409 1.00 62.91 193 PHE A C 1
ATOM 1539 O O . PHE A 1 193 ? -21.249 -1.070 27.717 1.00 62.91 193 PHE A O 1
ATOM 1546 N N . VAL A 1 194 ? -22.814 0.375 27.016 1.00 63.97 194 VAL A N 1
ATOM 1547 C CA . VAL A 1 194 ? -21.924 1.539 27.012 1.00 63.97 194 VAL A CA 1
ATOM 1548 C C . VAL A 1 194 ? -21.838 2.076 28.437 1.00 63.97 194 VAL A C 1
ATOM 1550 O O . VAL A 1 194 ? -22.860 2.442 29.023 1.00 63.97 194 VAL A O 1
ATOM 1553 N N . GLN A 1 195 ? -20.629 2.114 29.000 1.00 66.31 195 GLN A N 1
ATOM 1554 C CA . GLN A 1 195 ? -20.385 2.651 30.338 1.00 66.31 195 GLN A CA 1
ATOM 1555 C C . GLN A 1 195 ? -20.813 4.126 30.416 1.00 66.31 195 GLN A C 1
ATOM 1557 O O . GLN A 1 195 ? -20.415 4.952 29.596 1.00 66.31 195 GLN A O 1
ATOM 1562 N N . SER A 1 196 ? -21.631 4.461 31.413 1.00 67.88 196 SER A N 1
ATOM 1563 C CA . SER A 1 196 ? -22.058 5.831 31.694 1.00 67.88 196 SER A CA 1
ATOM 1564 C C . SER A 1 196 ? -21.042 6.517 32.605 1.00 67.88 196 SER A C 1
ATOM 1566 O O . SER A 1 196 ? -20.809 6.075 33.730 1.00 67.88 196 SER A O 1
ATOM 1568 N N . HIS A 1 197 ? -20.468 7.629 32.144 1.00 68.19 197 HIS A N 1
ATOM 1569 C CA . HIS A 1 197 ? -19.485 8.429 32.889 1.00 68.19 197 HIS A CA 1
ATOM 1570 C C . HIS A 1 197 ? -20.109 9.575 33.703 1.00 68.19 197 HIS A C 1
ATOM 1572 O O . HIS A 1 197 ? -19.401 10.456 34.181 1.00 68.19 197 HIS A O 1
ATOM 1578 N N . THR A 1 198 ? -21.421 9.546 33.942 1.00 69.25 198 THR A N 1
ATOM 1579 C CA . THR A 1 198 ? -22.184 10.597 34.642 1.00 69.25 198 THR A CA 1
ATOM 1580 C C . THR A 1 198 ? -21.581 11.036 35.979 1.00 69.25 198 THR A C 1
ATOM 1582 O O . THR A 1 198 ? -21.578 12.223 36.293 1.00 69.25 198 THR A O 1
ATOM 1585 N N . HIS A 1 199 ? -21.045 10.107 36.773 1.00 70.25 199 HIS A N 1
ATOM 1586 C CA . HIS A 1 199 ? -20.369 10.438 38.036 1.00 70.25 199 HIS A CA 1
ATOM 1587 C C . HIS A 1 199 ? -19.070 11.214 37.806 1.00 70.25 199 HIS A C 1
ATOM 1589 O O . HIS A 1 199 ? -18.824 12.239 38.444 1.00 70.25 199 HIS A O 1
ATOM 1595 N N . THR A 1 200 ? -18.273 10.765 36.836 1.00 71.94 200 THR A N 1
ATOM 1596 C CA . THR A 1 200 ? -17.057 11.452 36.401 1.00 71.94 200 THR A CA 1
ATOM 1597 C C . THR A 1 200 ? -17.380 12.853 35.890 1.00 71.94 200 THR A C 1
ATOM 1599 O O . THR A 1 200 ? -16.702 13.798 36.282 1.00 71.94 200 THR A O 1
ATOM 1602 N N . ASP A 1 201 ? -18.450 13.008 35.112 1.00 78.69 201 ASP A N 1
ATOM 1603 C CA . ASP A 1 201 ? -18.883 14.297 34.569 1.00 78.69 201 ASP A CA 1
ATOM 1604 C C . ASP A 1 201 ? -19.343 15.264 35.667 1.00 78.69 201 ASP A C 1
ATOM 1606 O O . ASP A 1 201 ? -18.969 16.436 35.654 1.00 78.69 201 ASP A O 1
ATOM 1610 N N . ILE A 1 202 ? -20.096 14.785 36.664 1.00 80.38 202 ILE A N 1
ATOM 1611 C CA . ILE A 1 202 ? -20.519 15.602 37.815 1.00 80.38 202 ILE A CA 1
ATOM 1612 C C . ILE 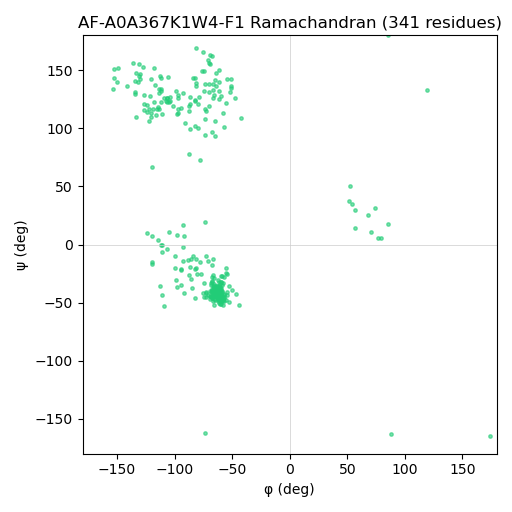A 1 202 ? -19.304 16.045 38.637 1.00 80.38 202 ILE A C 1
ATOM 1614 O O . ILE A 1 202 ? -19.205 17.216 39.013 1.00 80.38 202 ILE A O 1
ATOM 1618 N N . ARG A 1 203 ? -18.341 15.146 38.875 1.00 79.44 203 ARG A N 1
ATOM 1619 C CA . ARG A 1 203 ? -17.092 15.479 39.574 1.00 79.44 203 ARG A CA 1
ATOM 1620 C C . ARG A 1 203 ? -16.265 16.498 38.793 1.00 79.44 203 ARG A C 1
ATOM 1622 O O . ARG A 1 203 ? -15.729 17.438 39.381 1.00 79.44 203 ARG A O 1
ATOM 1629 N N . LEU A 1 204 ? -16.178 16.320 37.479 1.00 84.31 204 LEU A N 1
ATOM 1630 C CA . LEU A 1 204 ? -15.462 17.213 36.582 1.00 84.31 204 LEU A CA 1
ATOM 1631 C C . LEU A 1 204 ? -16.110 18.605 36.562 1.00 84.31 204 LEU A C 1
ATOM 1633 O O . LEU A 1 204 ? -15.409 19.609 36.678 1.00 84.31 204 LEU A O 1
ATOM 1637 N N . LEU A 1 205 ? -17.442 18.671 36.508 1.00 87.44 205 LEU A N 1
ATOM 1638 C CA . LEU A 1 205 ? -18.206 19.916 36.557 1.00 87.44 205 LEU A CA 1
ATOM 1639 C C . LEU A 1 205 ? -17.986 20.668 37.876 1.00 87.44 205 LEU A C 1
ATOM 1641 O O . LEU A 1 205 ? -17.654 21.853 37.852 1.00 87.44 205 LEU A O 1
ATOM 1645 N N . LEU A 1 206 ? -18.129 19.989 39.021 1.00 85.81 206 LEU A N 1
ATOM 1646 C CA . LEU A 1 206 ? -17.890 20.587 40.341 1.00 85.81 206 LEU A CA 1
ATOM 1647 C C . LEU A 1 206 ? -16.451 21.112 40.463 1.00 85.81 206 LEU A C 1
ATOM 1649 O O . LEU A 1 206 ? -16.236 22.226 40.949 1.00 85.81 206 LEU A O 1
ATOM 1653 N N . GLY A 1 207 ? -15.478 20.350 39.950 1.00 86.38 207 GLY A N 1
ATOM 1654 C CA . GLY A 1 207 ? -14.079 20.762 39.875 1.00 86.38 207 GLY A CA 1
ATOM 1655 C C . GLY A 1 207 ? -13.882 22.023 39.032 1.00 86.38 207 GLY A C 1
ATOM 1656 O O . GLY A 1 207 ? -13.307 22.998 39.516 1.00 86.38 207 GLY A O 1
ATOM 1657 N N . TYR A 1 208 ? -14.414 22.061 37.809 1.00 91.88 208 TYR A N 1
ATOM 1658 C CA . TYR A 1 208 ? -14.278 23.224 36.931 1.00 91.88 208 TYR A CA 1
ATOM 1659 C C . TYR A 1 208 ? -14.930 24.483 37.497 1.00 91.88 208 TYR A C 1
ATOM 1661 O O . TYR A 1 208 ? -14.316 25.547 37.446 1.00 91.88 208 TYR A O 1
ATOM 1669 N N . VAL A 1 209 ? -16.127 24.379 38.083 1.00 91.94 209 VAL A N 1
ATOM 1670 C CA . VAL A 1 209 ? -16.794 25.523 38.728 1.00 91.94 209 VAL A CA 1
ATOM 1671 C C . VAL A 1 209 ? -15.902 26.115 39.821 1.00 91.94 209 VAL A C 1
ATOM 1673 O O . VAL A 1 209 ? -15.738 27.334 39.886 1.00 91.94 209 VAL A O 1
ATOM 1676 N N . SER A 1 210 ? -15.251 25.266 40.622 1.00 88.12 210 SER A N 1
ATOM 1677 C CA . SER A 1 210 ? -14.318 25.719 41.656 1.00 88.12 210 SER A CA 1
ATOM 1678 C C . SER A 1 210 ? -13.103 26.458 41.068 1.00 88.12 210 SER A C 1
ATOM 1680 O O . SER A 1 210 ? -12.738 27.534 41.548 1.00 88.12 210 SER A O 1
ATOM 1682 N N . CYS A 1 211 ? -12.530 25.948 39.971 1.00 90.31 211 CYS A N 1
ATOM 1683 C CA . CYS A 1 211 ? -11.407 26.582 39.281 1.00 90.31 211 CYS A CA 1
ATOM 1684 C C . CYS A 1 211 ? -11.791 27.929 38.655 1.00 90.31 211 CYS A C 1
ATOM 1686 O O . CYS A 1 211 ? -10.999 28.868 38.714 1.00 90.31 211 CYS A O 1
ATOM 1688 N N . PHE A 1 212 ? -12.995 28.060 38.090 1.00 93.38 212 PHE A N 1
ATOM 1689 C CA . PHE A 1 212 ? -13.467 29.327 37.525 1.00 93.38 212 PHE A CA 1
ATOM 1690 C C . PHE A 1 212 ? -13.701 30.394 38.599 1.00 93.38 212 PHE A C 1
ATOM 1692 O O . PHE A 1 212 ? -13.342 31.550 38.383 1.00 93.38 212 PHE A O 1
ATOM 1699 N N . ILE A 1 213 ? -14.236 30.021 39.767 1.00 90.81 213 ILE A N 1
ATOM 1700 C CA . ILE A 1 213 ? -14.395 30.941 40.907 1.00 90.81 213 ILE A CA 1
ATOM 1701 C C . ILE A 1 213 ? -13.022 31.431 41.394 1.00 90.81 213 ILE A C 1
ATOM 1703 O O . ILE A 1 213 ? -12.831 32.631 41.606 1.00 90.81 213 ILE A O 1
ATOM 1707 N N . ALA A 1 214 ? -12.044 30.527 41.506 1.00 87.81 214 ALA A N 1
ATOM 1708 C CA . ALA A 1 214 ? -10.674 30.887 41.860 1.00 87.81 214 ALA A CA 1
ATOM 1709 C C . ALA A 1 214 ? -10.037 31.809 40.805 1.00 87.81 214 ALA A C 1
ATOM 1711 O O . ALA A 1 214 ? -9.511 32.865 41.148 1.00 87.81 214 ALA A O 1
ATOM 1712 N N . GLY A 1 215 ? -10.142 31.461 39.519 1.00 91.19 215 GLY A N 1
ATOM 1713 C CA . GLY A 1 215 ? -9.621 32.269 38.413 1.00 91.19 215 GLY A CA 1
ATOM 1714 C C . GLY A 1 215 ? -10.250 33.664 38.335 1.00 91.19 215 GLY A C 1
ATOM 1715 O O . GLY A 1 215 ? -9.543 34.644 38.108 1.00 91.19 215 GLY A O 1
ATOM 1716 N N . GLY A 1 216 ? -11.557 33.778 38.588 1.00 89.81 216 GLY A N 1
ATOM 1717 C CA . GLY A 1 216 ? -12.258 35.060 38.669 1.00 89.81 216 GLY A CA 1
ATOM 1718 C C . GLY A 1 216 ? -11.773 35.929 39.831 1.00 89.81 216 GLY A C 1
ATOM 1719 O O . GLY A 1 216 ? -11.573 37.130 39.651 1.00 89.81 216 GLY A O 1
ATOM 1720 N N . ALA A 1 217 ? -11.513 35.327 40.996 1.00 88.44 217 ALA A N 1
ATOM 1721 C CA . ALA A 1 217 ? -10.935 36.034 42.138 1.00 88.44 217 ALA A CA 1
ATOM 1722 C C . ALA A 1 217 ? -9.506 36.524 41.844 1.00 88.44 217 ALA A C 1
ATOM 1724 O O . ALA A 1 217 ? -9.212 37.693 42.085 1.00 88.44 217 ALA A O 1
ATOM 1725 N N . PHE A 1 218 ? -8.658 35.687 41.232 1.00 88.19 218 PHE A N 1
ATOM 1726 C CA . PHE A 1 218 ? -7.313 36.087 40.794 1.00 88.19 218 PHE A CA 1
ATOM 1727 C C . PHE A 1 218 ? -7.345 37.214 39.758 1.00 88.19 218 PHE A C 1
ATOM 1729 O O . PHE A 1 218 ? -6.546 38.146 39.821 1.00 88.19 218 PHE A O 1
ATOM 1736 N N . TYR A 1 219 ? -8.280 37.162 38.807 1.00 89.88 219 TYR A N 1
ATOM 1737 C CA . TYR A 1 219 ? -8.440 38.224 37.816 1.00 89.88 219 TYR A CA 1
ATOM 1738 C C . TYR A 1 219 ? -8.882 39.549 38.449 1.00 89.88 219 TYR A C 1
ATOM 1740 O O . TYR A 1 219 ? -8.422 40.617 38.042 1.00 89.88 219 TYR A O 1
ATOM 1748 N N . TYR A 1 220 ? -9.760 39.489 39.452 1.00 88.19 220 TYR A N 1
ATOM 1749 C CA . TYR A 1 220 ? -10.179 40.662 40.213 1.00 88.19 220 TYR A CA 1
ATOM 1750 C C . TYR A 1 220 ? -9.018 41.250 41.026 1.00 88.19 220 TYR A C 1
ATOM 1752 O O . TYR A 1 220 ? -8.791 42.458 40.992 1.00 88.19 220 TYR A O 1
ATOM 1760 N N . GLU A 1 221 ? -8.237 40.398 41.691 1.00 87.06 221 GLU A N 1
ATOM 1761 C CA . GLU A 1 221 ? -7.034 40.797 42.426 1.00 87.06 221 GLU A CA 1
ATOM 1762 C C . GLU A 1 221 ? -5.972 41.426 41.512 1.00 87.06 221 GLU A C 1
ATOM 1764 O O . GLU A 1 221 ? -5.336 42.400 41.896 1.00 87.06 221 GLU A O 1
ATOM 1769 N N . TYR A 1 222 ? -5.826 40.950 40.271 1.00 87.50 222 TYR A N 1
ATOM 1770 C CA . TYR A 1 222 ? -4.898 41.541 39.302 1.00 87.50 222 TYR A CA 1
ATOM 1771 C C . TYR A 1 222 ? -5.241 42.998 38.938 1.00 87.50 222 TYR A C 1
ATOM 1773 O O . TYR A 1 222 ? -4.347 43.782 38.620 1.00 87.50 222 TYR A O 1
ATOM 1781 N N . LYS A 1 223 ? -6.526 43.375 38.960 1.00 87.94 223 LYS A N 1
ATOM 1782 C CA . LYS A 1 223 ? -6.982 44.722 38.574 1.00 87.94 223 LYS A CA 1
ATOM 1783 C C . LYS A 1 223 ? -7.128 45.698 39.738 1.00 87.94 223 LYS A C 1
ATOM 1785 O O . LYS A 1 223 ? -7.123 46.905 39.502 1.00 87.94 223 LYS A O 1
ATOM 1790 N N . THR A 1 224 ? -7.287 45.198 40.957 1.00 86.06 224 THR A N 1
ATOM 1791 C CA . THR A 1 224 ? -7.709 45.992 42.115 1.00 86.06 224 THR A CA 1
ATOM 1792 C C . THR A 1 224 ? -6.632 45.993 43.201 1.00 86.06 224 THR A C 1
ATOM 1794 O O . THR A 1 224 ? -5.852 45.058 43.337 1.00 86.06 224 THR A O 1
ATOM 1797 N N . SER A 1 225 ? -6.577 47.052 44.012 1.00 82.50 225 SER A N 1
ATOM 1798 C CA . SER A 1 225 ? -5.640 47.131 45.139 1.00 82.50 225 SER A CA 1
ATOM 1799 C C . SER A 1 225 ? -5.892 46.016 46.165 1.00 82.50 225 SER A C 1
ATOM 1801 O O . SER A 1 225 ? -7.036 45.744 46.528 1.00 82.50 225 SER A O 1
ATOM 1803 N N . PHE A 1 226 ? -4.819 45.432 46.712 1.00 77.50 226 PHE A N 1
ATOM 1804 C CA . PHE A 1 226 ? -4.859 44.270 47.618 1.00 77.50 226 PHE A CA 1
ATOM 1805 C C . PHE A 1 226 ? -5.906 44.375 48.744 1.00 77.50 226 PHE A C 1
ATOM 1807 O O . PHE A 1 226 ? -6.633 43.422 49.006 1.00 77.50 226 PHE A O 1
ATOM 1814 N N . ARG A 1 227 ? -6.050 45.547 49.382 1.00 79.00 227 ARG A N 1
ATOM 1815 C CA . ARG A 1 227 ? -7.004 45.754 50.491 1.00 79.00 227 ARG A CA 1
ATOM 1816 C C . ARG A 1 227 ? -8.479 45.648 50.091 1.00 79.00 227 ARG A C 1
ATOM 1818 O O . ARG A 1 227 ? -9.287 45.258 50.926 1.00 79.00 227 ARG A O 1
ATOM 1825 N N . GLU A 1 228 ? -8.823 45.973 48.850 1.00 83.88 228 GLU A N 1
ATOM 1826 C CA . GLU A 1 228 ? -10.195 45.884 48.330 1.00 83.88 228 GLU A CA 1
ATOM 1827 C C . GLU A 1 228 ? -10.517 44.487 47.771 1.00 83.88 228 GLU A C 1
ATOM 1829 O O . GLU A 1 228 ? -11.685 44.116 47.672 1.00 83.88 228 GLU A O 1
ATOM 1834 N N . ALA A 1 229 ? -9.494 43.686 47.451 1.00 84.62 229 ALA A N 1
ATOM 1835 C CA . ALA A 1 229 ? -9.646 42.313 46.965 1.00 84.62 229 ALA A CA 1
ATOM 1836 C C . ALA A 1 229 ? -9.899 41.286 48.086 1.00 84.62 229 ALA A C 1
ATOM 1838 O O . ALA A 1 229 ? -10.561 40.278 47.844 1.00 84.62 229 ALA A O 1
ATOM 1839 N N . ILE A 1 230 ? -9.463 41.567 49.325 1.00 85.38 230 ILE A N 1
ATOM 1840 C CA . ILE A 1 230 ? -9.651 40.699 50.508 1.00 85.38 230 ILE A CA 1
ATOM 1841 C C . ILE A 1 230 ? -11.076 40.114 50.633 1.00 85.38 230 ILE A C 1
ATOM 1843 O O . ILE A 1 230 ? -11.189 38.893 50.767 1.00 85.38 230 ILE A O 1
ATOM 1847 N N . PRO A 1 231 ? -12.173 40.902 50.586 1.00 88.50 231 PRO A N 1
ATOM 1848 C CA . PRO A 1 231 ? -13.522 40.350 50.738 1.00 88.50 231 PRO A CA 1
ATOM 1849 C C . PRO A 1 231 ? -13.925 39.403 49.596 1.00 88.50 231 PRO A C 1
ATOM 1851 O O . PRO A 1 231 ? -14.591 38.398 49.845 1.00 88.50 231 PRO A O 1
ATOM 1854 N N . VAL A 1 232 ? -13.494 39.681 48.361 1.00 87.25 232 VAL A N 1
ATOM 1855 C CA . VAL A 1 232 ? -13.788 38.845 47.184 1.00 87.25 232 VAL A CA 1
ATOM 1856 C C . VAL A 1 232 ? -13.015 37.527 47.254 1.00 87.25 232 VAL A C 1
ATOM 1858 O O . VAL A 1 232 ? -13.588 36.456 47.046 1.00 87.25 232 VAL A O 1
ATOM 1861 N N . THR A 1 233 ? -11.738 37.579 47.635 1.00 87.50 233 THR A N 1
ATOM 1862 C CA . THR A 1 233 ? -10.909 36.383 47.838 1.00 87.50 233 THR A CA 1
ATOM 1863 C C . THR A 1 233 ? -11.445 35.523 48.984 1.00 87.50 233 THR A C 1
ATOM 1865 O O . THR A 1 233 ? -11.523 34.302 48.859 1.00 87.50 233 THR A O 1
ATOM 1868 N N . MET A 1 234 ? -11.907 36.138 50.076 1.00 89.56 234 MET A N 1
ATOM 1869 C CA . MET A 1 234 ? -12.522 35.419 51.196 1.00 89.56 234 MET A CA 1
ATOM 1870 C C . MET A 1 234 ? -13.806 34.685 50.777 1.00 89.56 234 MET A C 1
ATOM 1872 O O . MET A 1 234 ? -13.984 33.516 51.125 1.00 89.56 234 MET A O 1
ATOM 1876 N N . PHE A 1 235 ? -14.670 35.323 49.980 1.00 91.19 235 PHE A N 1
ATOM 1877 C CA . PHE A 1 235 ? -15.864 34.675 49.426 1.00 91.19 235 PHE A CA 1
ATOM 1878 C C . PHE A 1 235 ? -15.514 33.485 48.517 1.00 91.19 235 PHE A C 1
ATOM 1880 O O . PHE A 1 235 ? -16.165 32.438 48.584 1.00 91.19 235 PHE A O 1
ATOM 1887 N N . SER A 1 236 ? -14.459 33.617 47.707 1.00 89.50 236 SER A N 1
ATOM 1888 C CA . SER A 1 236 ? -13.957 32.552 46.831 1.00 89.50 236 SER A CA 1
ATOM 1889 C C . SER A 1 236 ? -13.494 31.322 47.623 1.00 89.50 236 SER A C 1
ATOM 1891 O O . SER A 1 236 ? -13.918 30.202 47.332 1.00 89.50 236 SER A O 1
ATOM 1893 N N . VAL A 1 237 ? -12.718 31.521 48.695 1.00 89.88 237 VAL A N 1
ATOM 1894 C CA . VAL A 1 237 ? -12.239 30.424 49.558 1.00 89.88 237 VAL A CA 1
ATOM 1895 C C . VAL A 1 237 ? -13.396 29.713 50.264 1.00 89.88 237 VAL A C 1
ATOM 1897 O O . VAL A 1 237 ? -13.429 28.484 50.304 1.00 89.88 237 VAL A O 1
ATOM 1900 N N . ILE A 1 238 ? -14.371 30.458 50.794 1.00 93.56 238 ILE A N 1
ATOM 1901 C CA . ILE A 1 238 ? -15.550 29.861 51.444 1.00 93.56 238 ILE A CA 1
ATOM 1902 C C . ILE A 1 238 ? -16.358 29.037 50.432 1.00 93.56 238 ILE A C 1
ATOM 1904 O O . ILE A 1 238 ? -16.726 27.897 50.714 1.00 93.56 238 ILE A O 1
ATOM 1908 N N . SER A 1 239 ? -16.581 29.581 49.234 1.00 90.88 239 SER A N 1
ATOM 1909 C CA . SER A 1 239 ? -17.301 28.891 48.158 1.00 90.88 239 SER A CA 1
ATOM 1910 C C . SER A 1 239 ? -16.587 27.609 47.721 1.00 90.88 239 SER A C 1
ATOM 1912 O O . SER A 1 239 ? -17.238 26.586 47.511 1.00 90.88 239 SER A O 1
ATOM 1914 N N . PHE A 1 240 ? -15.252 27.627 47.651 1.00 91.00 240 PHE A N 1
ATOM 1915 C CA . PHE A 1 240 ? -14.443 26.444 47.362 1.00 91.00 240 PHE A CA 1
ATOM 1916 C C . PHE A 1 240 ? -14.660 25.333 48.398 1.00 91.00 240 PHE A C 1
ATOM 1918 O O . PHE A 1 240 ? -14.940 24.195 48.028 1.00 91.00 240 PHE A O 1
ATOM 1925 N N . TRP A 1 241 ? -14.601 25.654 49.695 1.00 92.88 241 TRP A N 1
ATOM 1926 C CA . TRP A 1 241 ? -14.827 24.666 50.755 1.00 92.88 241 TRP A CA 1
ATOM 1927 C C . TRP A 1 241 ? -16.247 24.095 50.746 1.00 92.88 241 TRP A C 1
ATOM 1929 O O . TRP A 1 241 ? -16.417 22.900 50.982 1.00 92.88 241 TRP A O 1
ATOM 1939 N N . ILE A 1 242 ? -17.256 24.909 50.422 1.00 93.06 242 ILE A N 1
ATOM 1940 C CA . ILE A 1 242 ? -18.640 24.439 50.267 1.00 93.06 242 ILE A CA 1
ATOM 1941 C C . ILE A 1 242 ? -18.749 23.464 49.089 1.00 93.06 242 ILE A C 1
ATOM 1943 O O . ILE A 1 242 ? -19.310 22.382 49.248 1.00 93.06 242 ILE A O 1
ATOM 1947 N N . LEU A 1 243 ? -18.188 23.806 47.925 1.00 89.50 243 LEU A N 1
ATOM 1948 C CA . LEU A 1 243 ? -18.202 22.928 46.751 1.00 89.50 243 LEU A CA 1
ATOM 1949 C C . LEU A 1 243 ? -17.453 21.616 47.011 1.00 89.50 243 LEU A C 1
ATOM 1951 O O . LEU A 1 243 ? -17.950 20.551 46.649 1.00 89.50 243 LEU A O 1
ATOM 1955 N N . GLN A 1 244 ? -16.316 21.669 47.708 1.00 88.56 244 GLN A N 1
ATOM 1956 C CA . GLN A 1 244 ? -15.574 20.473 48.111 1.00 88.56 244 GLN A CA 1
ATOM 1957 C C . GLN A 1 244 ? -16.350 19.617 49.119 1.00 88.56 244 GLN A C 1
ATOM 1959 O O . GLN A 1 244 ? -16.333 18.391 49.015 1.00 88.56 244 GLN A O 1
ATOM 1964 N N . ALA A 1 245 ? -17.075 20.230 50.059 1.00 89.56 245 ALA A N 1
ATOM 1965 C CA . ALA A 1 245 ? -17.943 19.506 50.983 1.00 89.56 245 ALA A CA 1
ATOM 1966 C C . ALA A 1 245 ? -19.117 18.835 50.251 1.00 89.56 245 ALA A C 1
ATOM 1968 O O . ALA A 1 245 ? -19.412 17.671 50.510 1.00 89.56 245 ALA A O 1
ATOM 1969 N N . LEU A 1 246 ? -19.750 19.525 49.296 1.00 87.69 246 LEU A N 1
ATOM 1970 C CA . LEU A 1 246 ? -20.814 18.957 48.463 1.00 87.69 246 LEU A CA 1
ATOM 1971 C C . LEU A 1 246 ? -20.304 17.799 47.598 1.00 87.69 246 LEU A C 1
ATOM 1973 O O . LEU A 1 246 ? -20.961 16.762 47.529 1.00 87.69 246 LEU A O 1
ATOM 1977 N N . ALA A 1 247 ? -19.118 17.935 46.998 1.00 82.94 247 ALA A N 1
ATOM 1978 C CA . ALA A 1 247 ? -18.473 16.859 46.249 1.00 82.94 247 ALA A CA 1
ATOM 1979 C C . ALA A 1 247 ? -18.165 15.645 47.147 1.00 82.94 247 ALA A C 1
ATOM 1981 O O . ALA A 1 247 ? -18.426 14.509 46.758 1.00 82.94 247 ALA A O 1
ATOM 1982 N N . ALA A 1 248 ? -17.685 15.874 48.374 1.00 82.38 248 ALA A N 1
ATOM 1983 C CA . ALA A 1 248 ? -17.431 14.809 49.343 1.00 82.38 248 ALA A CA 1
ATOM 1984 C C . ALA A 1 248 ? -18.724 14.106 49.795 1.00 82.38 248 ALA A C 1
ATOM 1986 O O . ALA A 1 248 ? -18.754 12.881 49.905 1.00 82.38 248 ALA A O 1
ATOM 1987 N N . VAL A 1 249 ? -19.810 14.856 50.015 1.00 86.19 249 VAL A N 1
ATOM 1988 C CA . VAL A 1 249 ? -21.134 14.288 50.318 1.00 86.19 249 VAL A CA 1
ATOM 1989 C C . VAL A 1 249 ? -21.643 13.461 49.140 1.00 86.19 249 VAL A C 1
ATOM 1991 O O . VAL A 1 249 ? -22.114 12.345 49.353 1.00 86.19 249 VAL A O 1
ATOM 1994 N N . TYR A 1 250 ? -21.511 13.958 47.909 1.00 79.94 250 TYR A N 1
ATOM 1995 C CA . TYR A 1 250 ? -21.895 13.232 46.697 1.00 79.94 250 TYR A CA 1
ATOM 1996 C C . TYR A 1 250 ? -21.131 11.902 46.574 1.00 79.94 250 TYR A C 1
ATOM 1998 O O . TYR A 1 250 ? -21.744 10.843 46.439 1.00 79.94 250 TYR A O 1
ATOM 2006 N N . GLN A 1 251 ? -19.807 11.932 46.746 1.00 70.81 251 GLN A N 1
ATOM 2007 C CA . GLN A 1 251 ? -18.957 10.742 46.713 1.00 70.81 251 GLN A CA 1
ATOM 2008 C C . GLN A 1 251 ? -19.296 9.746 47.839 1.00 70.81 251 GLN A C 1
ATOM 2010 O O . GLN A 1 251 ? -19.327 8.535 47.627 1.00 70.81 251 GLN A O 1
ATOM 2015 N N . TYR A 1 252 ? -19.599 10.239 49.043 1.00 76.81 252 TYR A N 1
ATOM 2016 C CA . TYR A 1 252 ? -19.913 9.385 50.190 1.00 76.81 252 TYR A CA 1
ATOM 2017 C C . TYR A 1 252 ? -21.309 8.749 50.122 1.00 76.81 252 TYR A C 1
ATOM 2019 O O . TYR A 1 252 ? -21.502 7.643 50.628 1.00 76.81 252 TYR A O 1
ATOM 2027 N N . THR A 1 253 ? -22.289 9.448 49.546 1.00 70.19 253 THR A N 1
ATOM 2028 C CA . THR A 1 253 ? -23.701 9.028 49.575 1.00 70.19 253 THR A 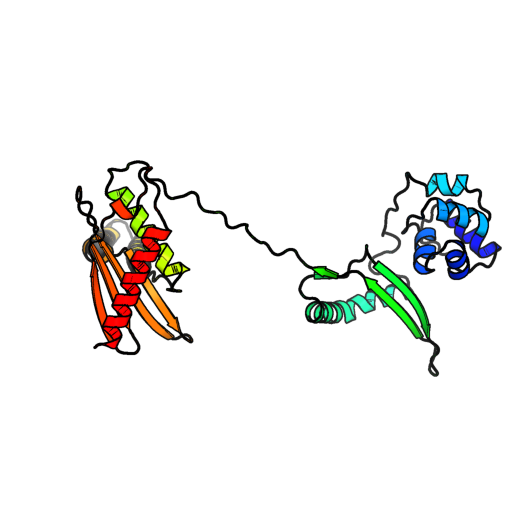CA 1
ATOM 2029 C C . THR A 1 253 ? -24.160 8.327 48.304 1.00 70.19 253 THR A C 1
ATOM 2031 O O . THR A 1 253 ? -25.032 7.465 48.391 1.00 70.19 253 THR A O 1
ATOM 2034 N N . ILE A 1 254 ? -23.594 8.675 47.147 1.00 67.62 254 ILE A N 1
ATOM 2035 C CA . ILE A 1 254 ? -24.052 8.178 45.846 1.00 67.62 254 ILE A CA 1
ATOM 2036 C C . ILE A 1 254 ? -23.013 7.235 45.220 1.00 67.62 254 ILE A C 1
ATOM 2038 O O . ILE A 1 254 ? -23.382 6.168 44.751 1.00 67.62 254 ILE A O 1
ATOM 2042 N N . GLU A 1 255 ? -21.715 7.556 45.260 1.00 61.72 255 GLU A N 1
ATOM 2043 C CA . GLU A 1 255 ? -20.686 6.731 44.588 1.00 61.72 255 GLU A CA 1
ATOM 2044 C C . GLU A 1 255 ? -20.223 5.510 45.398 1.00 61.72 255 GLU A C 1
ATOM 2046 O O . GLU A 1 255 ? -19.692 4.560 44.831 1.00 61.72 255 GLU A O 1
ATOM 2051 N N . LYS A 1 256 ? -20.420 5.509 46.722 1.00 56.47 256 LYS A N 1
ATOM 2052 C CA . LYS A 1 256 ? -19.769 4.564 47.649 1.00 56.47 256 LYS A CA 1
ATOM 2053 C C . LYS A 1 256 ? -20.006 3.075 47.352 1.00 56.47 256 LYS A C 1
ATOM 2055 O O . LYS A 1 256 ? -19.147 2.264 47.684 1.00 56.47 256 LYS A O 1
ATOM 2060 N N . ASP A 1 257 ? -21.136 2.726 46.739 1.00 59.38 257 ASP A N 1
ATOM 2061 C CA . ASP A 1 257 ? -21.519 1.336 46.463 1.00 59.38 257 ASP A CA 1
ATOM 2062 C C . ASP A 1 257 ? -21.801 1.073 44.968 1.00 59.38 257 ASP A C 1
ATOM 2064 O O . ASP A 1 257 ? -22.335 0.018 44.637 1.00 59.38 257 ASP A O 1
ATOM 2068 N N . GLU A 1 258 ? -21.504 2.004 44.052 1.00 60.88 258 GLU A N 1
ATOM 2069 C CA . GLU A 1 258 ? -21.806 1.863 42.616 1.00 60.88 258 GLU A CA 1
ATOM 2070 C C . GLU A 1 258 ? -20.593 1.355 41.830 1.00 60.88 258 GLU A C 1
ATOM 2072 O O . GLU A 1 258 ? -19.586 2.041 41.708 1.00 60.88 258 GLU A O 1
ATOM 2077 N N . ILE A 1 259 ? -20.703 0.136 41.296 1.00 59.62 259 ILE A N 1
ATOM 2078 C CA . ILE A 1 259 ? -19.623 -0.561 40.577 1.00 59.62 259 ILE A CA 1
ATOM 2079 C C . ILE A 1 259 ? -19.699 -0.267 39.088 1.00 59.62 259 ILE A C 1
ATOM 2081 O O . ILE A 1 259 ? -18.687 -0.060 38.426 1.00 59.62 259 ILE A O 1
ATOM 2085 N N . PHE A 1 260 ? -20.916 -0.261 38.546 1.00 60.28 260 PHE A N 1
ATOM 2086 C CA . PHE A 1 260 ? -21.119 -0.092 37.119 1.00 60.28 260 PHE A CA 1
ATOM 2087 C C . PHE A 1 260 ? -22.488 0.515 36.824 1.00 60.28 260 PHE A C 1
ATOM 2089 O O . PHE A 1 260 ? -23.511 0.075 37.352 1.00 60.28 260 PHE A O 1
ATOM 2096 N N . MET A 1 261 ? -22.507 1.509 35.941 1.00 62.50 261 MET A N 1
ATOM 2097 C CA . MET A 1 261 ? -23.717 2.052 35.337 1.00 62.50 261 MET A CA 1
ATOM 2098 C C . MET A 1 261 ? -23.518 2.007 33.828 1.00 62.50 261 MET A C 1
ATOM 2100 O O . MET A 1 261 ? -22.612 2.656 33.312 1.00 62.50 261 MET A O 1
ATOM 2104 N N . GLY A 1 262 ? -24.326 1.219 33.129 1.00 64.25 262 GLY A N 1
ATOM 2105 C CA . GLY A 1 262 ? -24.226 1.041 31.685 1.00 64.25 262 GLY A CA 1
ATOM 2106 C C . GLY A 1 262 ? -25.575 1.229 31.015 1.00 64.25 262 GLY A C 1
ATOM 2107 O O . GLY A 1 262 ? -26.600 0.807 31.550 1.00 64.25 262 GLY A O 1
ATOM 2108 N N . SER A 1 263 ? -25.577 1.840 29.837 1.00 66.12 263 SER A N 1
ATOM 2109 C CA . SER A 1 263 ? -26.776 2.027 29.023 1.00 66.12 263 SER A CA 1
ATOM 2110 C C . SER A 1 263 ? -26.673 1.219 27.736 1.00 66.12 263 SER A C 1
ATOM 2112 O O . SER A 1 263 ? -25.641 1.224 27.066 1.00 66.12 263 SER A O 1
ATOM 2114 N N . GLN A 1 264 ? -27.748 0.515 27.390 1.00 64.12 264 GLN A N 1
ATOM 2115 C CA . GLN A 1 264 ? -27.859 -0.248 26.153 1.00 64.12 264 GLN A CA 1
ATOM 2116 C C . GLN A 1 264 ? -28.632 0.563 25.116 1.00 64.12 264 GLN A C 1
ATOM 2118 O O . GLN A 1 264 ? -29.712 1.094 25.399 1.00 64.12 264 GLN A O 1
ATOM 2123 N N . TYR A 1 265 ? -28.094 0.631 23.902 1.00 59.50 265 TYR A N 1
ATOM 2124 C CA . TYR A 1 265 ? -28.689 1.356 22.785 1.00 59.50 265 TYR A CA 1
ATOM 2125 C C . TYR A 1 265 ? -29.160 0.379 21.705 1.00 59.50 265 TYR A C 1
ATOM 2127 O O . TYR A 1 265 ? -28.418 -0.507 21.299 1.00 59.50 265 TYR A O 1
ATOM 2135 N N . SER A 1 266 ? -30.377 0.570 21.194 1.00 50.69 266 SER A N 1
ATOM 2136 C CA . SER A 1 266 ? -30.870 -0.110 19.989 1.00 50.69 266 SER A CA 1
ATOM 2137 C C . SER A 1 266 ? -31.380 0.943 19.014 1.00 50.69 266 SER A C 1
ATOM 2139 O O . SER A 1 266 ? -32.145 1.828 19.397 1.00 50.69 266 SER A O 1
ATOM 2141 N N . HIS A 1 267 ? -30.927 0.887 17.757 1.00 49.84 267 HIS A N 1
ATOM 2142 C CA . HIS A 1 267 ? -31.306 1.832 16.693 1.00 49.84 267 HIS A CA 1
ATOM 2143 C C . HIS A 1 267 ? -31.147 3.322 17.081 1.00 49.84 267 HIS A C 1
ATOM 2145 O O . HIS A 1 267 ? -31.972 4.163 16.725 1.00 49.84 267 HIS A O 1
ATOM 2151 N N . GLY A 1 268 ? -30.099 3.658 17.844 1.00 57.94 268 GLY A N 1
ATOM 2152 C CA . GLY A 1 268 ? -29.797 5.035 18.257 1.00 57.94 268 GLY A CA 1
ATOM 2153 C C . GLY A 1 268 ? -30.668 5.595 19.391 1.00 57.94 268 GLY A C 1
ATOM 2154 O O . GLY A 1 268 ? -30.526 6.767 19.730 1.00 57.94 268 GLY A O 1
ATOM 2155 N N . ARG A 1 269 ? -31.549 4.787 20.000 1.00 54.25 269 ARG A N 1
ATOM 2156 C CA . ARG A 1 269 ? -32.295 5.147 21.219 1.00 54.25 269 ARG A CA 1
ATOM 2157 C C . ARG A 1 269 ? -31.837 4.295 22.397 1.00 54.25 269 ARG A C 1
ATOM 2159 O O . ARG A 1 269 ? -31.526 3.117 22.236 1.00 54.25 269 ARG A O 1
ATOM 2166 N N . GLU A 1 270 ? -31.788 4.906 23.574 1.00 61.97 270 GLU A N 1
ATOM 2167 C CA . GLU A 1 270 ? -31.450 4.227 24.824 1.00 61.97 270 GLU A CA 1
ATOM 2168 C C . GLU A 1 270 ? -32.623 3.335 25.252 1.00 61.97 270 GLU A C 1
ATOM 2170 O O . GLU A 1 270 ? -33.721 3.828 25.515 1.00 61.97 270 GLU A O 1
ATOM 2175 N N . VAL A 1 271 ? -32.406 2.022 25.273 1.00 62.44 271 VAL A N 1
ATOM 2176 C CA . VAL A 1 271 ? -33.460 1.025 25.522 1.00 62.44 271 VAL A CA 1
ATOM 2177 C C . VAL A 1 271 ? -33.460 0.573 26.976 1.00 62.44 271 VAL A C 1
ATOM 2179 O O . VAL A 1 271 ? -34.526 0.389 27.558 1.00 62.44 271 VAL A O 1
ATOM 2182 N N . ALA A 1 272 ? -32.287 0.456 27.599 1.00 64.81 272 ALA A N 1
ATOM 2183 C CA . ALA A 1 272 ? -32.182 -0.000 28.978 1.00 64.81 272 ALA A CA 1
ATOM 2184 C C . ALA A 1 272 ? -30.990 0.617 29.707 1.00 64.81 272 ALA A C 1
ATOM 2186 O O . ALA A 1 272 ? -29.965 0.920 29.099 1.00 64.81 272 ALA A O 1
ATOM 2187 N N . THR A 1 273 ? -31.114 0.753 31.025 1.00 64.94 273 THR A N 1
ATOM 2188 C CA . THR A 1 273 ? -30.017 1.139 31.916 1.00 64.94 273 THR A CA 1
ATOM 2189 C C . THR A 1 273 ? -29.820 0.049 32.964 1.00 64.94 273 THR A C 1
ATOM 2191 O O . THR A 1 273 ? -30.760 -0.345 33.658 1.00 64.94 273 THR A O 1
ATOM 2194 N N . LEU A 1 274 ? -28.584 -0.424 33.095 1.00 73.06 274 LEU A N 1
ATOM 2195 C CA . LEU A 1 274 ? -28.151 -1.384 34.099 1.00 73.06 274 LEU A CA 1
ATOM 2196 C C . LEU A 1 274 ? -27.316 -0.662 35.156 1.00 73.06 274 LEU A C 1
ATOM 2198 O O . LEU A 1 274 ? -26.332 -0.001 34.834 1.00 73.06 274 LEU A O 1
ATOM 2202 N N . LYS A 1 275 ? -27.698 -0.812 36.423 1.00 69.75 275 LYS A N 1
ATOM 2203 C CA . LYS A 1 275 ? -26.966 -0.277 37.570 1.00 69.75 275 LYS A CA 1
ATOM 2204 C C . LYS A 1 275 ? -26.589 -1.411 38.510 1.00 69.75 275 LYS A C 1
ATOM 2206 O O . LYS A 1 275 ? -27.467 -2.067 39.072 1.00 69.75 275 LYS A O 1
ATOM 2211 N N . VAL A 1 276 ? -25.294 -1.631 38.680 1.00 70.19 276 VAL A N 1
ATOM 2212 C CA . VAL A 1 276 ? -24.728 -2.685 39.517 1.00 70.19 276 VAL A CA 1
ATOM 2213 C C . VAL A 1 276 ? -24.045 -2.040 40.712 1.00 70.19 276 VAL A C 1
ATOM 2215 O O . VAL A 1 276 ? -23.148 -1.211 40.564 1.00 70.19 276 VAL A O 1
ATOM 2218 N N . SER A 1 277 ? -24.484 -2.430 41.900 1.00 66.25 277 SER A N 1
ATOM 2219 C CA . SER A 1 277 ? -23.899 -2.027 43.171 1.00 66.25 277 SER A CA 1
ATOM 2220 C C . SER A 1 277 ? -23.432 -3.253 43.927 1.00 66.25 277 SER A C 1
ATOM 2222 O O . SER A 1 277 ? -24.120 -4.272 43.915 1.00 66.25 277 SER A O 1
ATOM 2224 N N . GLY A 1 278 ? -22.304 -3.172 44.618 1.00 68.31 278 GLY A N 1
ATOM 2225 C CA . GLY A 1 278 ? -21.786 -4.324 45.342 1.00 68.31 278 GLY A CA 1
ATOM 2226 C C . GLY A 1 278 ? -20.988 -3.928 46.566 1.00 68.31 278 GLY A C 1
ATOM 2227 O O . GLY A 1 278 ? -20.233 -2.955 46.562 1.00 68.31 278 GLY A O 1
ATOM 2228 N N . LYS A 1 279 ? -21.191 -4.690 47.637 1.00 69.12 279 LYS A N 1
ATOM 2229 C CA . LYS A 1 279 ? -20.623 -4.435 48.957 1.00 69.12 279 LYS A CA 1
ATOM 2230 C C . LYS A 1 279 ? -20.064 -5.733 49.525 1.00 69.12 279 LYS A C 1
ATOM 2232 O O . LYS A 1 279 ? -20.752 -6.748 49.550 1.00 69.12 279 LYS A O 1
ATOM 2237 N N . LEU A 1 280 ? -18.831 -5.675 50.019 1.00 63.41 280 LEU A N 1
ATOM 2238 C CA . LEU A 1 280 ? -18.181 -6.777 50.724 1.00 63.41 280 LEU A CA 1
ATOM 2239 C C . LEU A 1 280 ? -17.866 -6.324 52.150 1.00 63.41 280 LEU A C 1
ATOM 2241 O O . LEU A 1 280 ? -17.204 -5.304 52.349 1.00 63.41 280 LEU A O 1
ATOM 2245 N N . GLU A 1 281 ? -18.371 -7.049 53.147 1.00 62.88 281 GLU A N 1
ATOM 2246 C CA . GLU A 1 281 ? -18.083 -6.754 54.551 1.00 62.88 281 GLU A CA 1
ATOM 2247 C C . GLU A 1 281 ? -16.742 -7.357 54.975 1.00 62.88 281 GLU A C 1
ATOM 2249 O O . GLU A 1 281 ? -16.357 -8.451 54.562 1.00 62.88 281 GLU A O 1
ATOM 2254 N N . LYS A 1 282 ? -16.008 -6.633 55.825 1.00 57.56 282 LYS A N 1
ATOM 2255 C CA . LYS A 1 282 ? -14.692 -7.067 56.297 1.00 57.56 282 LYS A CA 1
ATOM 2256 C C . LYS A 1 282 ? -14.838 -8.394 57.057 1.00 57.56 282 LYS A C 1
ATOM 2258 O O . LYS A 1 282 ? -15.601 -8.459 58.015 1.00 57.56 282 LYS A O 1
ATOM 2263 N N . TYR A 1 283 ? -14.086 -9.417 56.645 1.00 57.72 283 TYR A N 1
ATOM 2264 C CA . TYR A 1 283 ? -14.095 -10.778 57.214 1.00 57.72 283 TYR A CA 1
ATOM 2265 C C . TYR A 1 283 ? -15.351 -11.629 56.939 1.00 57.72 283 TYR A C 1
ATOM 2267 O O . TYR A 1 283 ? -15.474 -12.709 57.513 1.00 57.72 283 TYR A O 1
ATOM 2275 N N . ASN A 1 284 ? -16.253 -11.199 56.048 1.00 63.97 284 ASN A N 1
ATOM 2276 C CA . ASN A 1 284 ? -17.383 -12.012 55.592 1.00 63.97 284 ASN A CA 1
ATOM 2277 C C . ASN A 1 284 ? -17.158 -12.448 54.129 1.00 63.97 284 ASN A C 1
ATOM 2279 O O . ASN A 1 284 ? -16.932 -11.586 53.282 1.00 63.97 284 ASN A O 1
ATOM 2283 N N . PRO A 1 285 ? -17.217 -13.753 53.798 1.00 61.38 285 PRO A N 1
ATOM 2284 C CA . PRO A 1 285 ? -17.015 -14.226 52.425 1.00 61.38 285 PRO A CA 1
ATOM 2285 C C . PRO A 1 285 ? -18.189 -13.915 51.478 1.00 61.38 285 PRO A C 1
ATOM 2287 O O . PRO A 1 285 ? -18.061 -14.116 50.268 1.00 61.38 285 PRO A O 1
ATOM 2290 N N . LYS A 1 286 ? -19.328 -13.442 52.004 1.00 67.75 286 LYS A N 1
ATOM 2291 C CA . LYS A 1 286 ? -20.524 -13.114 51.220 1.00 67.75 286 LYS A CA 1
ATOM 2292 C C . LYS A 1 286 ? -20.426 -11.725 50.600 1.00 67.75 286 LYS A C 1
ATOM 2294 O O . LYS A 1 286 ? -20.277 -10.728 51.304 1.00 67.75 286 LYS A O 1
ATOM 2299 N N . TYR A 1 287 ? -20.577 -11.669 49.285 1.00 67.50 287 TYR A N 1
ATOM 2300 C CA . TYR A 1 287 ? -20.574 -10.439 48.510 1.00 67.50 287 TYR A CA 1
ATOM 2301 C C . TYR A 1 287 ? -22.013 -10.003 48.238 1.00 67.50 287 TYR A C 1
ATOM 2303 O O . TYR A 1 287 ? -22.730 -10.678 47.511 1.00 67.50 287 TYR A O 1
ATOM 2311 N N . SER A 1 288 ? -22.470 -8.892 48.810 1.00 68.50 288 SER A N 1
ATOM 2312 C CA . SER A 1 288 ? -23.820 -8.380 48.561 1.00 68.50 288 SER A CA 1
ATOM 2313 C C . SER A 1 288 ? -23.862 -7.634 47.228 1.00 68.50 288 SER A C 1
ATOM 2315 O O . SER A 1 288 ? -23.466 -6.472 47.161 1.00 68.50 288 SER A O 1
ATOM 2317 N N . LEU A 1 289 ? -24.366 -8.286 46.180 1.00 68.38 289 LEU A N 1
ATOM 2318 C CA . LEU A 1 289 ? -24.562 -7.720 44.848 1.00 68.38 289 LEU A CA 1
ATOM 2319 C C . LEU A 1 289 ? -26.016 -7.258 44.679 1.00 68.38 289 LEU A C 1
ATOM 2321 O O . LEU A 1 289 ? -26.965 -8.009 44.902 1.00 68.38 289 LEU A O 1
ATOM 2325 N N . LYS A 1 290 ? -26.211 -6.014 44.254 1.00 69.25 290 LYS A N 1
ATOM 2326 C CA . LYS A 1 290 ? -27.510 -5.433 43.921 1.00 69.25 290 LYS A CA 1
ATOM 2327 C C . LYS A 1 290 ? -27.492 -4.985 42.467 1.00 69.25 290 LYS A C 1
ATOM 2329 O O . LYS A 1 290 ? -26.862 -3.987 42.129 1.00 69.25 290 LYS A O 1
ATOM 2334 N N . ILE A 1 291 ? -28.228 -5.696 41.623 1.00 69.25 291 ILE A N 1
ATOM 2335 C CA . ILE A 1 291 ? -28.372 -5.384 40.201 1.00 69.25 291 ILE A CA 1
ATOM 2336 C C . ILE A 1 291 ? -29.751 -4.763 39.993 1.00 69.25 291 ILE A C 1
ATOM 2338 O O . ILE A 1 291 ? -30.772 -5.348 40.349 1.00 69.25 291 ILE A O 1
ATOM 2342 N N . THR A 1 292 ? -29.789 -3.558 39.441 1.00 65.75 292 THR A N 1
ATOM 2343 C CA . THR A 1 292 ? -31.021 -2.854 39.086 1.00 65.75 292 THR A CA 1
ATOM 2344 C C . THR A 1 292 ? -31.071 -2.704 37.573 1.00 65.75 292 THR A C 1
ATOM 2346 O O . THR A 1 292 ? -30.203 -2.051 36.997 1.00 65.75 292 THR A O 1
ATOM 2349 N N . TYR A 1 293 ? -32.085 -3.288 36.943 1.00 69.44 293 TYR A N 1
ATOM 2350 C CA . TYR A 1 293 ? -32.346 -3.143 35.514 1.00 69.44 293 TYR A CA 1
ATOM 2351 C C . TYR A 1 293 ? -33.566 -2.240 35.324 1.00 69.44 293 TYR A C 1
ATOM 2353 O O . TYR A 1 293 ? -34.617 -2.466 35.932 1.00 69.44 293 TYR A O 1
ATOM 2361 N N . VAL A 1 294 ? -33.409 -1.185 34.528 1.00 69.75 294 VAL A N 1
ATOM 2362 C CA . VAL A 1 294 ? -34.485 -0.257 34.171 1.00 69.75 294 VAL A CA 1
ATOM 2363 C C . VAL A 1 294 ? -34.672 -0.315 32.667 1.00 69.75 294 VAL A C 1
ATOM 2365 O O . VAL A 1 294 ? -33.772 0.061 31.916 1.00 69.75 294 VAL A O 1
ATOM 2368 N N . ASP A 1 295 ? -35.848 -0.753 32.239 1.00 65.88 295 ASP A N 1
ATOM 2369 C CA . ASP A 1 295 ? -36.243 -0.702 30.838 1.00 65.88 295 ASP A CA 1
ATOM 2370 C C . ASP A 1 295 ? -36.884 0.664 30.557 1.00 65.88 295 ASP A C 1
ATOM 2372 O O . ASP A 1 295 ? -37.885 1.044 31.172 1.00 65.88 295 ASP A O 1
ATOM 2376 N N . LYS A 1 296 ? -36.285 1.441 29.650 1.00 62.88 296 LYS A N 1
ATOM 2377 C CA . LYS A 1 296 ? -36.756 2.790 29.300 1.00 62.88 296 LYS A CA 1
ATOM 2378 C C . LYS A 1 296 ? -37.905 2.769 28.291 1.00 62.88 296 LYS A C 1
ATOM 2380 O O . LYS A 1 296 ? -38.567 3.789 28.121 1.00 62.88 296 LYS A O 1
ATOM 2385 N N . THR A 1 297 ? -38.180 1.627 27.659 1.00 55.44 297 THR A N 1
ATOM 2386 C CA . THR A 1 297 ? -39.298 1.467 26.716 1.00 55.44 297 THR A CA 1
ATOM 2387 C C . THR A 1 297 ? -40.609 1.116 27.414 1.00 55.44 297 THR A C 1
ATOM 2389 O O . THR A 1 297 ? -41.673 1.520 26.952 1.00 55.44 297 THR A O 1
ATOM 2392 N N . THR A 1 298 ? -40.531 0.424 28.555 1.00 57.31 298 THR A N 1
ATOM 2393 C CA . THR A 1 298 ? -41.686 0.022 29.376 1.00 57.31 298 THR A CA 1
ATOM 2394 C C . THR A 1 298 ? -41.769 0.755 30.719 1.00 57.31 298 THR A C 1
ATOM 2396 O O . THR A 1 298 ? -42.766 0.625 31.431 1.00 57.31 298 THR A O 1
ATOM 2399 N N . THR A 1 299 ? -40.759 1.562 31.079 1.00 54.22 299 THR A N 1
ATOM 2400 C CA . THR A 1 299 ? -40.628 2.273 32.374 1.00 54.22 299 THR A CA 1
ATOM 2401 C C . THR A 1 299 ? -40.668 1.363 33.614 1.00 54.22 299 THR A C 1
ATOM 2403 O O . THR A 1 299 ? -40.795 1.854 34.738 1.00 54.22 299 THR A O 1
ATOM 2406 N N . LYS A 1 300 ? -40.527 0.040 33.446 1.00 60.62 300 LYS A N 1
ATOM 2407 C CA . LYS A 1 300 ? -40.482 -0.927 34.550 1.00 60.62 300 LYS A CA 1
ATOM 2408 C C . LYS A 1 300 ? -39.066 -1.030 35.123 1.00 60.62 300 LYS A C 1
ATOM 2410 O O . LYS A 1 300 ? -38.067 -0.946 34.406 1.00 60.62 300 LYS A O 1
ATOM 2415 N N . LYS A 1 301 ? -38.985 -1.199 36.444 1.00 63.34 301 LYS A N 1
ATOM 2416 C CA . LYS A 1 301 ? -37.733 -1.284 37.205 1.00 63.34 301 LYS A CA 1
ATOM 2417 C C . LYS A 1 301 ? -37.737 -2.548 38.050 1.00 63.34 301 LYS A C 1
ATOM 2419 O O . LYS A 1 301 ? -38.537 -2.656 38.972 1.00 63.34 301 LYS A O 1
ATOM 2424 N N . THR A 1 302 ? -36.762 -3.420 37.827 1.00 62.66 302 THR A N 1
ATOM 2425 C CA . THR A 1 302 ? -36.582 -4.643 38.619 1.00 62.66 302 THR A CA 1
ATOM 2426 C C . THR A 1 302 ? -35.238 -4.591 39.336 1.00 62.66 302 THR A C 1
ATOM 2428 O O . THR A 1 302 ? -34.232 -4.131 38.793 1.00 62.66 302 THR A O 1
ATOM 2431 N N . THR A 1 303 ? -35.223 -4.998 40.606 1.00 67.38 303 THR A N 1
ATOM 2432 C CA . THR A 1 303 ? -34.019 -5.014 41.445 1.00 67.38 303 THR A CA 1
ATOM 2433 C C . THR A 1 303 ? -33.803 -6.416 41.989 1.00 67.38 303 THR A C 1
ATOM 2435 O O . THR A 1 303 ? -34.630 -6.907 42.751 1.00 67.38 303 THR A O 1
ATOM 2438 N N . LEU A 1 304 ? -32.663 -7.019 41.664 1.00 67.38 304 LEU A N 1
ATOM 2439 C CA . LEU A 1 304 ? -32.230 -8.295 42.216 1.00 67.38 304 LEU A CA 1
ATOM 2440 C C . LEU A 1 304 ? -31.132 -8.048 43.257 1.00 67.38 304 LEU A C 1
ATOM 2442 O O . LEU A 1 304 ? -30.143 -7.368 42.982 1.00 67.38 304 LEU A O 1
ATOM 2446 N N . LYS A 1 305 ? -31.319 -8.585 44.466 1.00 70.56 305 LYS A N 1
ATOM 2447 C CA . LYS A 1 305 ? -30.294 -8.634 45.517 1.00 70.56 305 LYS A CA 1
ATOM 2448 C C . LYS A 1 305 ? -29.816 -10.074 45.640 1.00 70.56 305 LYS A C 1
ATOM 2450 O O . LYS A 1 305 ? -30.636 -10.955 45.882 1.00 70.56 305 LYS A O 1
ATOM 2455 N N . VAL A 1 306 ? -28.520 -10.298 45.482 1.00 70.44 306 VAL A N 1
ATOM 2456 C CA . VAL A 1 306 ? -27.896 -11.618 45.574 1.00 70.44 306 VAL A CA 1
ATOM 2457 C C . VAL A 1 306 ? -26.700 -11.544 46.516 1.00 70.44 306 VAL A C 1
ATOM 2459 O O . VAL A 1 306 ? -26.033 -10.515 46.586 1.00 70.44 306 VAL A O 1
ATOM 2462 N N . GLU A 1 307 ? -26.429 -12.627 47.239 1.00 69.69 307 GLU A N 1
ATOM 2463 C CA . GLU A 1 307 ? -25.266 -12.754 48.126 1.00 69.69 307 GLU A CA 1
ATOM 2464 C C . GLU A 1 307 ? -24.349 -13.915 47.693 1.00 69.69 307 GLU A C 1
ATOM 2466 O O . GLU A 1 307 ? -24.281 -14.925 48.401 1.00 69.69 307 GLU A O 1
ATOM 2471 N N . PRO A 1 308 ? -23.681 -13.838 46.524 1.00 68.06 308 PRO A N 1
ATOM 2472 C CA . PRO A 1 308 ? -22.726 -14.860 46.106 1.00 68.06 308 PRO A CA 1
ATOM 2473 C C . PRO A 1 308 ? -21.540 -14.997 47.069 1.00 68.06 308 PRO A C 1
ATOM 2475 O O . PRO A 1 308 ? -21.114 -14.043 47.730 1.00 68.06 308 PRO A O 1
ATOM 2478 N N . ASN A 1 309 ? -20.992 -16.209 47.139 1.00 68.75 309 ASN A N 1
ATOM 2479 C CA . ASN A 1 309 ? -19.815 -16.513 47.937 1.00 68.75 309 ASN A CA 1
ATOM 2480 C C . ASN A 1 309 ? -18.546 -16.253 47.116 1.00 68.75 309 ASN A C 1
ATOM 2482 O O . ASN A 1 309 ? -18.261 -16.959 46.153 1.00 68.75 309 ASN A O 1
ATOM 2486 N N . THR A 1 310 ? -17.743 -15.276 47.538 1.00 62.06 310 THR A N 1
ATOM 2487 C CA . THR A 1 310 ? -16.495 -14.907 46.845 1.00 62.06 310 THR A CA 1
ATOM 2488 C C . THR A 1 310 ? -15.499 -16.060 46.742 1.00 62.06 310 THR A C 1
ATOM 2490 O O . THR A 1 310 ? -14.725 -16.102 45.795 1.00 62.06 310 THR A O 1
ATOM 2493 N N . THR A 1 311 ? -15.522 -17.029 47.662 1.00 65.00 311 THR A N 1
ATOM 2494 C CA . THR A 1 311 ? -14.581 -18.166 47.640 1.00 65.00 311 THR A CA 1
ATOM 2495 C C . THR A 1 311 ? -14.782 -19.120 46.458 1.00 65.00 311 THR A C 1
ATOM 2497 O O . THR A 1 311 ? -13.858 -19.858 46.132 1.00 65.00 311 THR A O 1
ATOM 2500 N N . GLU A 1 312 ? -15.936 -19.079 45.786 1.00 67.12 312 GLU A N 1
ATOM 2501 C CA . GLU A 1 312 ? -16.225 -19.893 44.594 1.00 67.12 312 GLU A CA 1
ATOM 2502 C C . GLU A 1 312 ? -15.627 -19.286 43.314 1.00 67.12 312 GLU A C 1
ATOM 2504 O O . GLU A 1 312 ? -15.390 -19.990 42.335 1.00 67.12 312 GLU A O 1
ATOM 2509 N N . TRP A 1 313 ? -15.316 -17.987 43.338 1.00 68.12 313 TRP A N 1
ATOM 2510 C CA . TRP A 1 313 ? -14.779 -17.244 42.197 1.00 68.12 313 TRP A CA 1
ATOM 2511 C C . TRP A 1 313 ? -13.250 -17.187 42.156 1.00 68.12 313 TRP A C 1
ATOM 2513 O O . TRP A 1 313 ? -12.667 -16.850 41.125 1.00 68.12 313 TRP A O 1
ATOM 2523 N N . PHE A 1 314 ? -12.579 -17.541 43.255 1.00 69.00 314 PHE A N 1
ATOM 2524 C CA . PHE A 1 314 ? -11.121 -17.579 43.335 1.00 69.00 314 PHE A CA 1
ATOM 2525 C C . PHE A 1 314 ? -10.618 -19.012 43.478 1.00 69.00 314 PHE A C 1
ATOM 2527 O O . PHE A 1 314 ? -11.056 -19.783 44.327 1.00 69.00 314 PHE A O 1
ATOM 2534 N N . THR A 1 315 ? -9.619 -19.366 42.676 1.00 68.25 315 THR A N 1
ATOM 2535 C CA . THR A 1 315 ? -8.904 -20.639 42.822 1.00 68.25 315 THR A CA 1
ATOM 2536 C C . THR A 1 315 ? -8.091 -20.667 44.124 1.00 68.25 315 THR A C 1
ATOM 2538 O O . THR A 1 315 ? -7.727 -19.627 44.675 1.00 68.25 315 THR A O 1
ATOM 2541 N N . THR A 1 316 ? -7.686 -21.855 44.593 1.00 61.88 316 THR A N 1
ATOM 2542 C CA . THR A 1 316 ? -6.836 -22.016 45.799 1.00 61.88 316 THR A CA 1
ATOM 2543 C C . THR A 1 316 ? -5.516 -21.227 45.738 1.00 61.88 316 THR A C 1
ATOM 2545 O O . THR A 1 316 ? -4.909 -20.903 46.767 1.00 61.88 316 THR A O 1
ATOM 2548 N N . LYS A 1 317 ? -5.078 -20.858 44.528 1.00 57.91 317 LYS A N 1
ATOM 2549 C CA . LYS A 1 317 ? -3.888 -20.045 44.265 1.00 57.91 317 LYS A CA 1
ATOM 2550 C C . LYS A 1 317 ? -4.126 -18.532 44.377 1.00 57.91 317 LYS A C 1
ATOM 2552 O O . LYS A 1 317 ? -3.143 -17.814 44.478 1.00 57.91 317 LYS A O 1
ATOM 2557 N N . GLY A 1 318 ? -5.369 -18.061 44.497 1.00 59.81 318 GLY A N 1
ATOM 2558 C CA . GLY A 1 318 ? -5.708 -16.629 44.533 1.00 59.81 318 GLY A CA 1
ATOM 2559 C C . GLY A 1 318 ? -5.877 -16.004 43.145 1.00 59.81 318 GLY A C 1
ATOM 2560 O O . GLY A 1 318 ? -5.822 -14.785 43.022 1.00 59.81 318 GLY A O 1
ATOM 2561 N N . ILE A 1 319 ? -6.059 -16.840 42.117 1.00 67.94 319 ILE A N 1
ATOM 2562 C CA . ILE A 1 319 ? -6.350 -16.424 40.740 1.00 67.94 319 ILE A CA 1
ATOM 2563 C C . ILE A 1 319 ? -7.867 -16.399 40.549 1.00 67.94 319 ILE A C 1
ATOM 2565 O O . ILE A 1 319 ? -8.527 -17.389 40.889 1.00 67.94 319 ILE A O 1
ATOM 2569 N N . LEU A 1 320 ? -8.387 -15.300 40.001 1.00 71.00 320 LEU A N 1
ATOM 2570 C CA . LEU A 1 320 ? -9.795 -15.137 39.636 1.00 71.00 320 LEU A CA 1
ATOM 2571 C C . LEU A 1 320 ? -10.180 -16.089 38.490 1.00 71.00 320 LEU A C 1
ATOM 2573 O O . LEU A 1 320 ? -9.506 -16.132 37.459 1.00 71.00 320 LEU A O 1
ATOM 2577 N N . SER A 1 321 ? -11.255 -16.858 38.658 1.00 68.38 321 SER A N 1
ATOM 2578 C CA . SER A 1 321 ? -11.813 -17.701 37.599 1.00 68.38 321 SER A CA 1
ATOM 2579 C C . SER A 1 321 ? -12.877 -16.927 36.823 1.00 68.38 321 SER A C 1
ATOM 2581 O O . SER A 1 321 ? -13.999 -16.756 37.297 1.00 68.38 321 SER A O 1
ATOM 2583 N N . TYR A 1 322 ? -12.518 -16.484 35.615 1.00 68.50 322 TYR A N 1
ATOM 2584 C CA . TYR A 1 322 ? -13.426 -15.767 34.714 1.00 68.50 322 TYR A CA 1
ATOM 2585 C C . TYR A 1 322 ? -14.691 -16.586 34.402 1.00 68.50 322 TYR A C 1
ATOM 2587 O O . TYR A 1 322 ? -15.799 -16.090 34.549 1.00 68.50 322 TYR A O 1
ATOM 2595 N N . GLU A 1 323 ? -14.547 -17.880 34.097 1.00 69.12 323 GLU A N 1
ATOM 2596 C CA . GLU A 1 323 ? -15.683 -18.751 33.758 1.00 69.12 323 GLU A CA 1
ATOM 2597 C C . GLU A 1 323 ? -16.691 -18.922 34.907 1.00 69.12 323 GLU A C 1
ATOM 2599 O O . GLU A 1 323 ? -17.894 -19.022 34.663 1.00 69.12 323 GLU A O 1
ATOM 2604 N N . ALA A 1 324 ? -16.226 -18.973 36.160 1.00 70.25 324 ALA A N 1
ATOM 2605 C CA . ALA A 1 324 ? -17.110 -19.118 37.316 1.00 70.25 324 ALA A CA 1
ATOM 2606 C C . ALA A 1 324 ? -17.957 -17.853 37.533 1.00 70.25 324 ALA A C 1
ATOM 2608 O O . ALA A 1 324 ? -19.170 -17.949 37.721 1.00 70.25 324 ALA A O 1
ATOM 2609 N N . ILE A 1 325 ? -17.330 -16.674 37.436 1.00 71.56 325 ILE A N 1
ATOM 2610 C CA . ILE A 1 325 ? -18.019 -15.382 37.549 1.00 71.56 325 ILE A CA 1
ATOM 2611 C C . ILE A 1 325 ? -18.987 -15.171 36.383 1.00 71.56 325 ILE A C 1
ATOM 2613 O O . ILE A 1 325 ? -20.146 -14.824 36.612 1.00 71.56 325 ILE A O 1
ATOM 2617 N N . ASP A 1 326 ? -18.549 -15.423 35.149 1.00 72.88 326 ASP A N 1
ATOM 2618 C CA . ASP A 1 326 ? -19.348 -15.183 33.944 1.00 72.88 326 ASP A CA 1
ATOM 2619 C C . ASP A 1 326 ? -20.630 -16.040 33.937 1.00 72.88 326 ASP A C 1
ATOM 2621 O O . ASP A 1 326 ? -21.710 -15.562 33.574 1.00 72.88 326 ASP A O 1
ATOM 2625 N N . ASN A 1 327 ? -20.554 -17.293 34.407 1.00 75.69 327 ASN A N 1
ATOM 2626 C CA . ASN A 1 327 ? -21.714 -18.183 34.528 1.00 75.69 327 ASN A CA 1
ATOM 2627 C C . ASN A 1 327 ? -22.734 -17.703 35.574 1.00 75.69 327 ASN A C 1
ATOM 2629 O O . ASN A 1 327 ? -23.944 -17.735 35.318 1.00 75.69 327 ASN A O 1
ATOM 2633 N N . ASP A 1 328 ? -22.265 -17.234 36.731 1.00 71.94 328 ASP A N 1
ATOM 2634 C CA . ASP A 1 328 ? -23.135 -16.691 37.776 1.00 71.94 328 ASP A CA 1
ATOM 2635 C C . ASP A 1 328 ? -23.793 -15.379 37.333 1.00 71.94 328 ASP A C 1
ATOM 2637 O O . ASP A 1 328 ? -25.009 -15.212 37.475 1.00 71.94 328 ASP A O 1
ATOM 2641 N N . LEU A 1 329 ? -23.023 -14.468 36.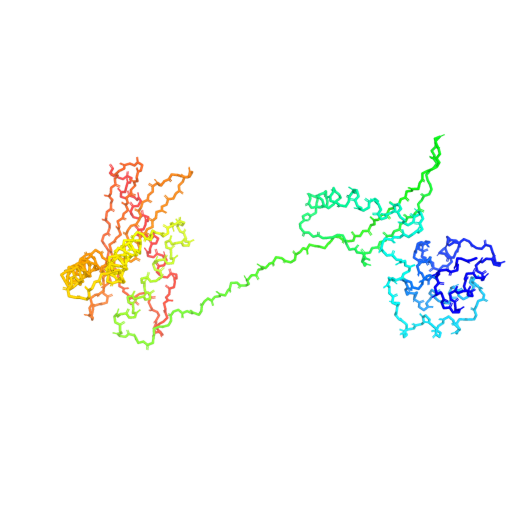728 1.00 71.06 329 LEU A N 1
ATOM 2642 C CA . LEU A 1 329 ? -23.539 -13.204 36.199 1.00 71.06 329 LEU A CA 1
ATOM 2643 C C . LEU A 1 329 ? -24.599 -13.435 35.121 1.00 71.06 329 LEU A C 1
ATOM 2645 O O . LEU A 1 329 ? -25.664 -12.812 35.167 1.00 71.06 329 LEU A O 1
ATOM 2649 N N . LYS A 1 330 ? -24.366 -14.384 34.208 1.00 72.88 330 LYS A N 1
ATOM 2650 C CA . LYS A 1 330 ? -25.347 -14.774 33.190 1.00 72.88 330 LYS A CA 1
ATOM 2651 C C . LYS A 1 330 ? -26.659 -15.248 33.816 1.00 72.88 330 LYS A C 1
ATOM 2653 O O . LYS A 1 330 ? -27.730 -14.770 33.444 1.00 72.88 330 LYS A O 1
ATOM 2658 N N . LYS A 1 331 ? -26.587 -16.120 34.828 1.00 74.88 331 LYS A N 1
ATOM 2659 C CA . LYS A 1 331 ? -27.763 -16.619 35.559 1.00 74.88 331 LYS A CA 1
ATOM 2660 C C . LYS A 1 331 ? -28.556 -15.486 36.219 1.00 74.88 331 LYS A C 1
ATOM 2662 O O . LYS A 1 331 ? -29.791 -15.513 36.209 1.00 74.88 331 LYS A O 1
ATOM 2667 N N . TYR A 1 332 ? -27.881 -14.479 36.775 1.00 71.88 332 TYR A N 1
ATOM 2668 C CA . TYR A 1 332 ? -28.544 -13.325 37.391 1.00 71.88 332 TYR A CA 1
ATOM 2669 C C . TYR A 1 332 ? -29.254 -12.437 36.366 1.00 71.88 332 TYR A C 1
ATOM 2671 O O . TYR A 1 332 ? -30.388 -12.019 36.608 1.00 71.88 332 TYR A O 1
ATOM 2679 N N . VAL A 1 333 ? -28.637 -12.199 35.205 1.00 67.69 333 VAL A N 1
ATOM 2680 C CA . VAL A 1 333 ? -29.256 -11.444 34.102 1.00 67.69 333 VAL A CA 1
ATOM 2681 C C . VAL A 1 333 ? -30.467 -12.183 33.532 1.00 67.69 333 VAL A C 1
ATOM 2683 O O . VAL A 1 333 ? -31.507 -11.566 33.300 1.00 67.69 333 VAL A O 1
ATOM 2686 N N . ASP A 1 334 ? -30.375 -13.499 33.352 1.00 69.62 334 ASP A N 1
ATOM 2687 C CA . ASP A 1 334 ? -31.488 -14.307 32.845 1.00 69.62 334 ASP A CA 1
ATOM 2688 C C . ASP A 1 334 ? -32.666 -14.325 33.833 1.00 69.62 334 ASP A C 1
ATOM 2690 O O . ASP A 1 334 ? -33.821 -14.174 33.430 1.00 69.62 334 ASP A O 1
ATOM 2694 N N . THR A 1 335 ? -32.382 -14.397 35.138 1.00 71.62 335 THR A N 1
ATOM 2695 C CA . THR A 1 335 ? -33.404 -14.292 36.197 1.00 71.62 335 THR A CA 1
ATOM 2696 C C . THR A 1 335 ? -34.085 -12.918 36.189 1.00 71.62 335 THR A C 1
ATOM 2698 O O . THR A 1 335 ? -35.306 -12.829 36.314 1.00 71.62 335 THR A O 1
ATOM 2701 N N . LEU A 1 336 ? -33.320 -11.840 35.984 1.00 66.19 336 LEU A N 1
ATOM 2702 C CA . LEU A 1 336 ? -33.855 -10.480 35.859 1.00 66.19 336 LEU A CA 1
ATOM 2703 C C . LEU A 1 336 ? -34.773 -10.332 34.639 1.00 66.19 336 LEU A C 1
ATOM 2705 O O . LEU A 1 336 ? -35.853 -9.756 34.753 1.00 66.19 336 LEU A O 1
ATOM 2709 N N . LYS A 1 337 ? -34.381 -10.885 33.485 1.00 64.56 337 LYS A N 1
ATOM 2710 C CA . LYS A 1 337 ? -35.206 -10.870 32.265 1.00 64.56 337 LYS A CA 1
ATOM 2711 C C . LYS A 1 337 ? -36.503 -11.662 32.442 1.00 64.56 337 LYS A C 1
ATOM 2713 O O . LYS A 1 337 ? -37.543 -11.220 31.957 1.00 64.56 337 LYS A O 1
ATOM 2718 N N . GLN A 1 338 ? -36.457 -12.791 33.154 1.00 64.94 338 GLN A N 1
ATOM 2719 C CA . GLN A 1 338 ? -37.644 -13.592 33.476 1.00 64.94 338 GLN A CA 1
ATOM 2720 C C . GLN A 1 338 ? -38.611 -12.850 34.407 1.00 64.94 338 GLN A C 1
ATOM 2722 O O . GLN A 1 338 ? -39.810 -12.849 34.143 1.00 64.94 338 GLN A O 1
ATOM 2727 N N . GLN A 1 339 ? -38.108 -12.172 35.445 1.00 63.47 339 GLN A N 1
ATOM 2728 C CA . GLN A 1 339 ? -38.938 -11.352 36.338 1.00 63.47 339 GLN A CA 1
ATOM 2729 C C . GLN A 1 339 ? -39.597 -10.180 35.597 1.00 63.47 339 GLN A C 1
ATOM 2731 O O . GLN A 1 339 ? -40.760 -9.881 35.842 1.00 63.47 339 GLN A O 1
ATOM 2736 N N . LEU A 1 340 ? -38.896 -9.581 34.629 1.00 56.75 340 LEU A N 1
ATOM 2737 C CA . LEU A 1 340 ? -39.431 -8.497 33.801 1.00 56.75 340 LEU A CA 1
ATOM 2738 C C . LEU A 1 340 ? -40.583 -8.937 32.871 1.00 56.75 340 LEU A C 1
ATOM 2740 O O . LEU A 1 340 ? -41.394 -8.106 32.484 1.00 56.75 340 LEU A O 1
ATOM 2744 N N . HIS A 1 341 ? -40.640 -10.218 32.481 1.00 57.00 341 HIS A N 1
ATOM 2745 C CA . HIS A 1 341 ? -41.703 -10.769 31.620 1.00 57.00 341 HIS A CA 1
ATOM 2746 C C . HIS A 1 341 ? -42.924 -11.274 32.408 1.00 57.00 341 HIS A C 1
ATOM 2748 O O . HIS A 1 341 ? -43.953 -11.570 31.802 1.00 57.00 341 HIS A O 1
ATOM 2754 N N . GLN A 1 342 ? -42.806 -11.427 33.732 1.00 49.72 342 GLN A N 1
ATOM 2755 C CA . GLN A 1 342 ? -43.885 -11.903 34.606 1.00 49.72 342 GLN A CA 1
ATOM 2756 C C . GLN A 1 342 ? -44.702 -10.764 35.240 1.00 49.72 342 GLN A C 1
ATOM 2758 O O . GLN A 1 342 ? -45.844 -11.002 35.633 1.00 49.72 342 GLN A O 1
ATOM 2763 N N . GLU A 1 343 ? -44.146 -9.550 35.315 1.00 41.94 343 GLU A N 1
ATOM 2764 C CA . GLU A 1 343 ? -44.854 -8.304 35.665 1.00 41.94 343 GLU A CA 1
ATOM 2765 C C . GLU A 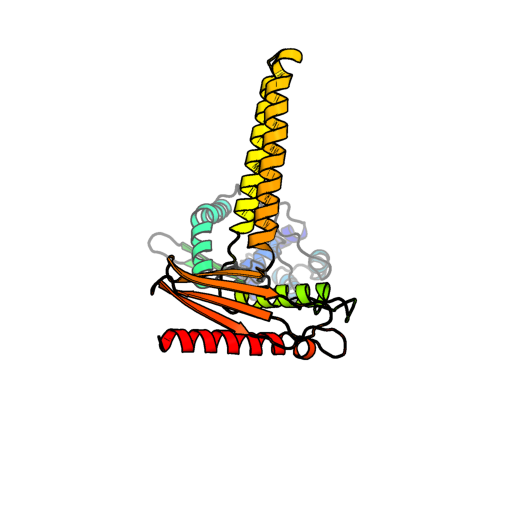1 343 ? -45.320 -7.555 34.422 1.00 41.94 343 GLU A C 1
ATOM 2767 O O . GLU A 1 343 ? -46.339 -6.827 34.494 1.00 41.94 343 GLU A O 1
#

InterPro domains:
  IPR001387 Cro/C1-type, helix-turn-helix domain [PS50943] (20-68)
  IPR001387 Cro/C1-type, helix-turn-helix domain [SM00530] (13-68)
  IPR003712 Cyanate lyase, C-terminal [PF02560] (86-153)
  IPR003712 Cyanate lyase, C-terminal [SM01116] (82-154)
  IPR003712 Cyanate lyase, C-terminal [cd00559] (87-153)
  IPR008076 Cyanate hydratase [MF_00535] (1-171)
  IPR008076 Cyanate hydratase [PR01693] (18-33)
  IPR008076 Cyanate hydratase [PR01693] (38-55)
  IPR008076 Cyanate hydratase [PR01693] (90-104)
  IPR008076 Cyanate hydratase [PR01693] (108-124)
  IPR008076 Cyanate hydratase [PR01693] (139-149)
  IPR008076 Cyanate hydratase [PTHR34186] (1-155)
  IPR008076 Cyanate hydratase [TIGR00673] (6-153)
  IPR009582 Signal peptidase complex subunit 2 [PF06703] (175-333)
  IPR010982 Lambda repressor-like, DNA-binding domain superfamily [G3DSA:1.10.260.40] (3-86)
  IPR010982 Lambda repressor-like, DNA-binding domain superfamily [SSF47413] (6-68)
  IPR036581 Cyanate lyase, C-terminal domain superfamily [G3DSA:3.30.1160.10] (88-154)
  IPR036581 Cyanate lyase, C-terminal domain superfamily [SSF55234] (87-153)

Radius of gyration: 39.23 Å; Cα contacts (8 Å, |Δi|>4): 371; chains: 1; bounding box: 78×69×97 Å

pLDDT: mean 80.94, std 15.44, range [39.91, 98.62]

Sequence (343 aa):
MNSQLNLNPLQQRMFEAKSARKLSFKDIGDAIGCDEVYVAAIFYGQAKPTDEQIENLSVVLNIPTQHIQEILGGHYYPTRGGLMSIPPSDPTLYRLFEMIQVYGYPIKAIIHEKFGDGIMSAIDFTAHVDKVEDPNGDRVKITLDGKFLPYKRCTFNKVELPPVELTNKYDATQIKNAVDDEIARYYTKEQDFVQSHTHTDIRLLLGYVSCFIAGGAFYYEYKTSFREAIPVTMFSVISFWILQALAAVYQYTIEKDEIFMGSQYSHGREVATLKVSGKLEKYNPKYSLKITYVDKTTTKKTTLKVEPNTTEWFTTKGILSYEAIDNDLKKYVDTLKQQLHQE

Nearest PDB structures (foldseek):
  6xgt-assembly1_E  TM=9.469E-01  e=6.663E-15  Thermomyces lanuginosus
  8c7e-assembly1_A  TM=8.777E-01  e=7.362E-12  unidentified
  2ivb-assembly1_C  TM=8.404E-01  e=3.874E-12  Escherichia coli
  2iu7-assembly1_I  TM=8.354E-01  e=1.129E-11  Escherichia coli
  7p2q-assembly1_C  TM=8.447E-01  e=2.253E-09  Homo sapiens